Protein AF-0000000074697341 (afdb_homodimer)

Structure (mmCIF, N/CA/C/O backbone):
data_AF-0000000074697341-model_v1
#
loop_
_entity.id
_entity.type
_entity.pdbx_description
1 polymer 'Heat shock protein 75 kDa'
#
loop_
_atom_site.group_PDB
_atom_site.id
_atom_site.type_symbol
_atom_site.label_atom_id
_atom_site.label_alt_id
_atom_site.label_comp_id
_atom_site.label_asym_id
_atom_site.label_entity_id
_atom_site.label_seq_id
_atom_site.pdbx_PDB_ins_code
_atom_site.Cartn_x
_atom_site.Cartn_y
_atom_site.Cartn_z
_atom_site.occupancy
_atom_site.B_iso_or_equiv
_atom_site.auth_seq_id
_atom_site.auth_comp_id
_atom_site.auth_asym_id
_atom_site.auth_atom_id
_atom_site.pdbx_PDB_model_num
ATOM 1 N N . MET A 1 1 ? 2.789 -20.5 -47.094 1 27.67 1 MET A N 1
ATOM 2 C CA . MET A 1 1 ? 3.164 -19.172 -46.625 1 27.67 1 MET A CA 1
ATOM 3 C C . MET A 1 1 ? 2.793 -19 -45.156 1 27.67 1 MET A C 1
ATOM 5 O O . MET A 1 1 ? 1.892 -18.234 -44.844 1 27.67 1 MET A O 1
ATOM 9 N N . LEU A 1 2 ? 2.586 -20.094 -44.438 1 33.62 2 LEU A N 1
ATOM 10 C CA . LEU A 1 2 ? 2.16 -20.281 -43.062 1 33.62 2 LEU A CA 1
ATOM 11 C C . LEU A 1 2 ? 3.105 -19.578 -42.094 1 33.62 2 LEU A C 1
ATOM 13 O O . LEU A 1 2 ? 4.301 -19.875 -42.062 1 33.62 2 LEU A O 1
ATOM 17 N N . TYR A 1 3 ? 3.014 -18.188 -41.969 1 35.44 3 TYR A N 1
ATOM 18 C CA . TYR A 1 3 ? 3.803 -17.281 -41.125 1 35.44 3 TYR A CA 1
ATOM 19 C C . TYR A 1 3 ? 4.066 -17.891 -39.75 1 35.44 3 TYR A C 1
ATOM 21 O O . TYR A 1 3 ? 3.174 -18.484 -39.156 1 35.44 3 TYR A O 1
ATOM 29 N N . SER A 1 4 ? 5.312 -18.484 -39.469 1 37.09 4 SER A N 1
ATOM 30 C CA . SER A 1 4 ? 5.973 -18.953 -38.281 1 37.09 4 SER A CA 1
ATOM 31 C C . SER A 1 4 ? 5.648 -18.078 -37.062 1 37.09 4 SER A C 1
ATOM 33 O O . SER A 1 4 ? 6.293 -17.047 -36.844 1 37.09 4 SER A O 1
ATOM 35 N N . TYR A 1 5 ? 4.473 -17.625 -36.812 1 37.03 5 TYR A N 1
ATOM 36 C CA . TYR A 1 5 ? 3.922 -16.938 -35.656 1 37.03 5 TYR A CA 1
ATOM 37 C C . TYR A 1 5 ? 4.508 -17.516 -34.375 1 37.03 5 TYR A C 1
ATOM 39 O O . TYR A 1 5 ? 4.008 -17.234 -33.281 1 37.03 5 TYR A O 1
ATOM 47 N N . LYS A 1 6 ? 5.277 -18.578 -34.406 1 36.56 6 LYS A N 1
ATOM 48 C CA . LYS A 1 6 ? 5.914 -19.281 -33.281 1 36.56 6 LYS A CA 1
ATOM 49 C C . LYS A 1 6 ? 6.719 -18.312 -32.406 1 36.56 6 LYS A C 1
ATOM 51 O O . LYS A 1 6 ? 6.852 -18.516 -31.219 1 36.56 6 LYS A O 1
ATOM 56 N N . GLY A 1 7 ? 7.594 -17.5 -33.062 1 34.97 7 GLY A N 1
ATOM 57 C CA . GLY A 1 7 ? 8.625 -16.812 -32.312 1 34.97 7 GLY A CA 1
ATOM 58 C C . GLY A 1 7 ? 8.07 -15.781 -31.359 1 34.97 7 GLY A C 1
ATOM 59 O O . GLY A 1 7 ? 8.094 -14.586 -31.656 1 34.97 7 GLY A O 1
ATOM 60 N N . ILE A 1 8 ? 6.84 -15.734 -31.047 1 37.88 8 ILE A N 1
ATOM 61 C CA . ILE A 1 8 ? 6.41 -14.844 -29.969 1 37.88 8 ILE A CA 1
ATOM 62 C C . ILE A 1 8 ? 7.539 -14.672 -28.953 1 37.88 8 ILE A C 1
ATOM 64 O O . ILE A 1 8 ? 8.016 -15.656 -28.375 1 37.88 8 ILE A O 1
ATOM 68 N N . LEU A 1 9 ? 8.531 -13.836 -29.047 1 38.03 9 LEU A N 1
ATOM 69 C CA . LEU A 1 9 ? 9.742 -13.461 -28.312 1 38.03 9 LEU A CA 1
ATOM 70 C C . LEU A 1 9 ? 9.57 -13.703 -26.828 1 38.03 9 LEU A C 1
ATOM 72 O O . LEU A 1 9 ? 8.781 -13.023 -26.156 1 38.03 9 LEU A O 1
ATOM 76 N N . ILE A 1 10 ? 9.516 -14.906 -26.047 1 45.84 10 ILE A N 1
ATOM 77 C CA . ILE A 1 10 ? 10 -15.5 -24.812 1 45.84 10 ILE A CA 1
ATOM 78 C C . ILE A 1 10 ? 11.031 -14.578 -24.172 1 45.84 10 ILE A C 1
ATOM 80 O O . ILE A 1 10 ? 11.312 -14.695 -22.969 1 45.84 10 ILE A O 1
ATOM 84 N N . ALA A 1 11 ? 11.625 -13.68 -24.891 1 52.47 11 ALA A N 1
ATOM 85 C CA . ALA A 1 11 ? 12.781 -12.852 -24.547 1 52.47 11 ALA A CA 1
ATOM 86 C C . ALA A 1 11 ? 12.438 -11.891 -23.406 1 52.47 11 ALA A C 1
ATOM 88 O O . ALA A 1 11 ? 13.312 -11.523 -22.609 1 52.47 11 ALA A O 1
ATOM 89 N N . ASP A 1 12 ? 11.078 -11.617 -23.188 1 72.94 12 ASP A N 1
ATOM 90 C CA . ASP A 1 12 ? 10.797 -10.562 -22.219 1 72.94 12 ASP A CA 1
ATOM 91 C C . ASP A 1 12 ? 10.227 -11.141 -20.922 1 72.94 12 ASP A C 1
ATOM 93 O O . ASP A 1 12 ? 9.734 -10.398 -20.062 1 72.94 12 ASP A O 1
ATOM 97 N N . SER A 1 13 ? 10.273 -12.469 -20.859 1 85.19 13 SER A N 1
ATOM 98 C CA . SER A 1 13 ? 9.812 -13.164 -19.672 1 85.19 13 SER A CA 1
ATOM 99 C C . SER A 1 13 ? 10.977 -13.797 -18.922 1 85.19 13 SER A C 1
ATOM 101 O O . SER A 1 13 ? 12.016 -14.094 -19.5 1 85.19 13 SER A O 1
ATOM 103 N N . LEU A 1 14 ? 10.75 -14.016 -17.641 1 92.19 14 LEU A N 1
ATOM 104 C CA . LEU A 1 14 ? 11.688 -14.82 -16.859 1 92.19 14 LEU A CA 1
ATOM 105 C C . LEU A 1 14 ? 11.773 -16.234 -17.422 1 92.19 14 LEU A C 1
ATOM 107 O O . LEU A 1 14 ? 10.758 -16.812 -17.828 1 92.19 14 LEU A O 1
ATOM 111 N N . LYS A 1 15 ? 13.008 -16.75 -17.422 1 93.25 15 LYS A N 1
ATOM 112 C CA . LYS A 1 15 ? 13.164 -18.156 -17.781 1 93.25 15 LYS A CA 1
ATOM 113 C C . LYS A 1 15 ? 12.336 -19.062 -16.875 1 93.25 15 LYS A C 1
ATOM 115 O O . LYS A 1 15 ? 12.172 -18.766 -15.688 1 93.25 15 LYS A O 1
ATOM 120 N N . ASN A 1 16 ? 11.867 -20.094 -17.469 1 93.19 16 ASN A N 1
ATOM 121 C CA . ASN A 1 16 ? 10.961 -20.984 -16.75 1 93.19 16 ASN A CA 1
ATOM 122 C C . ASN A 1 16 ? 11.57 -21.453 -15.43 1 93.19 16 ASN A C 1
ATOM 124 O O . ASN A 1 16 ? 10.898 -21.453 -14.391 1 93.19 16 ASN A O 1
ATOM 128 N N . ASP A 1 17 ? 12.828 -21.875 -15.469 1 95.62 17 ASP A N 1
ATOM 129 C CA . ASP A 1 17 ? 13.477 -22.359 -14.258 1 95.62 17 ASP A CA 1
ATOM 130 C C . ASP A 1 17 ? 13.586 -21.266 -13.211 1 95.62 17 ASP A C 1
ATOM 132 O O . ASP A 1 17 ? 13.367 -21.5 -12.016 1 95.62 17 ASP A O 1
ATOM 136 N N . GLN A 1 18 ? 13.906 -20.047 -13.594 1 96.12 18 GLN A N 1
ATOM 137 C CA . GLN A 1 18 ? 13.992 -18.906 -12.688 1 96.12 18 GLN A CA 1
ATOM 138 C C . GLN A 1 18 ? 12.625 -18.578 -12.102 1 96.12 18 GLN A C 1
ATOM 140 O O . GLN A 1 18 ? 12.516 -18.281 -10.914 1 96.12 18 GLN A O 1
ATOM 145 N N . ALA A 1 19 ? 11.688 -18.609 -12.977 1 97.06 19 ALA A N 1
ATOM 146 C CA . ALA A 1 19 ? 10.328 -18.281 -12.539 1 97.06 19 ALA A CA 1
ATOM 147 C C . ALA A 1 19 ? 9.836 -19.312 -11.523 1 97.06 19 ALA A C 1
ATOM 149 O O . ALA A 1 19 ? 9.211 -18.953 -10.516 1 97.06 19 ALA A O 1
ATOM 150 N N . GLU A 1 20 ? 10.109 -20.547 -11.781 1 97.62 20 GLU A N 1
ATOM 151 C CA . GLU A 1 20 ? 9.703 -21.625 -10.875 1 97.62 20 GLU A CA 1
ATOM 152 C C . GLU A 1 20 ? 10.438 -21.516 -9.539 1 97.62 20 GLU A C 1
ATOM 154 O O . GLU A 1 20 ? 9.844 -21.719 -8.477 1 97.62 20 GLU A O 1
ATOM 159 N N . ASP A 1 21 ? 11.695 -21.25 -9.602 1 97.94 21 ASP A N 1
ATOM 160 C CA . ASP A 1 21 ? 12.477 -21.062 -8.383 1 97.94 21 ASP A CA 1
ATOM 161 C C . ASP A 1 21 ? 11.938 -19.906 -7.555 1 97.94 21 ASP A C 1
ATOM 163 O O . ASP A 1 21 ? 11.844 -20 -6.328 1 97.94 21 ASP A O 1
ATOM 167 N N . LEU A 1 22 ? 11.648 -18.812 -8.211 1 98.25 22 LEU A N 1
ATOM 168 C CA . LEU A 1 22 ? 11.078 -17.656 -7.523 1 98.25 22 LEU A CA 1
ATOM 169 C C . LEU A 1 22 ? 9.742 -18.016 -6.875 1 98.25 22 LEU A C 1
ATOM 171 O O . LEU A 1 22 ? 9.5 -17.672 -5.711 1 98.25 22 LEU A O 1
ATOM 175 N N . ALA A 1 23 ? 8.898 -18.672 -7.613 1 98.56 23 ALA A N 1
ATOM 176 C CA . ALA A 1 23 ? 7.598 -19.062 -7.082 1 98.56 23 ALA A CA 1
ATOM 177 C C . ALA A 1 23 ? 7.754 -19.922 -5.828 1 98.56 23 ALA A C 1
ATOM 179 O O . ALA A 1 23 ? 7.066 -19.688 -4.828 1 98.56 23 ALA A O 1
ATOM 180 N N . ASN A 1 24 ? 8.641 -20.875 -5.926 1 98.25 24 ASN A N 1
ATOM 181 C CA . ASN A 1 24 ? 8.914 -21.734 -4.773 1 98.25 24 ASN A CA 1
ATOM 182 C C . ASN A 1 24 ? 9.422 -20.922 -3.584 1 98.25 24 ASN A C 1
ATOM 184 O O . ASN A 1 24 ? 8.961 -21.109 -2.455 1 98.25 24 ASN A O 1
ATOM 188 N N . TRP A 1 25 ? 10.344 -20.062 -3.848 1 98.44 25 TRP A N 1
ATOM 189 C CA . TRP A 1 25 ? 10.891 -19.203 -2.807 1 98.44 25 TRP A CA 1
ATOM 190 C C . TRP A 1 25 ? 9.797 -18.359 -2.164 1 98.44 25 TRP A C 1
ATOM 192 O O . TRP A 1 25 ? 9.734 -18.25 -0.938 1 98.44 25 TRP A O 1
ATOM 202 N N . MET A 1 26 ? 8.922 -17.75 -2.939 1 98.56 26 MET A N 1
ATOM 203 C CA . MET A 1 26 ? 7.816 -16.938 -2.441 1 98.56 26 MET A CA 1
ATOM 204 C C . MET A 1 26 ? 6.887 -17.781 -1.56 1 98.56 26 MET A C 1
ATOM 206 O O . MET A 1 26 ? 6.371 -17.281 -0.557 1 98.56 26 MET A O 1
ATOM 210 N N . GLY A 1 27 ? 6.641 -19 -2.012 1 98.06 27 GLY A N 1
ATOM 211 C CA . GLY A 1 27 ? 5.84 -19.891 -1.188 1 98.06 27 GLY A CA 1
ATOM 212 C C . GLY A 1 27 ? 6.402 -20.078 0.208 1 98.06 27 GLY A C 1
ATOM 213 O O . GLY A 1 27 ? 5.652 -20.078 1.188 1 98.06 27 GLY A O 1
ATOM 214 N N . VAL A 1 28 ? 7.684 -20.266 0.282 1 98 28 VAL A N 1
ATOM 215 C CA . VAL A 1 28 ? 8.359 -20.438 1.564 1 98 28 VAL A CA 1
ATOM 216 C C . VAL A 1 28 ? 8.234 -19.156 2.389 1 98 28 VAL A C 1
ATOM 218 O O . VAL A 1 28 ? 7.957 -19.219 3.59 1 98 28 VAL A O 1
ATOM 221 N N . ILE A 1 29 ? 8.422 -18.016 1.771 1 98.06 29 ILE A N 1
ATOM 222 C CA . ILE A 1 29 ? 8.367 -16.719 2.436 1 98.06 29 ILE A CA 1
ATOM 223 C C . ILE A 1 29 ? 6.969 -16.5 3 1 98.06 29 ILE A C 1
ATOM 225 O O . ILE A 1 29 ? 6.816 -16.031 4.137 1 98.06 29 ILE A O 1
ATOM 229 N N . LEU A 1 30 ? 5.914 -16.781 2.283 1 97.06 30 LEU A N 1
ATOM 230 C CA . LEU A 1 30 ? 4.535 -16.516 2.68 1 97.06 30 LEU A CA 1
ATOM 231 C C . LEU A 1 30 ? 4.066 -17.531 3.715 1 97.06 30 LEU A C 1
ATOM 233 O O . LEU A 1 30 ? 3.342 -17.188 4.648 1 97.06 30 LEU A O 1
ATOM 237 N N . GLY A 1 31 ? 4.496 -18.797 3.494 1 95.25 31 GLY A N 1
ATOM 238 C CA . GLY A 1 31 ? 4.121 -19.859 4.418 1 95.25 31 GLY A CA 1
ATOM 239 C C . GLY A 1 31 ? 2.822 -20.547 4.043 1 95.25 31 GLY A C 1
ATOM 240 O O . GLY A 1 31 ? 1.919 -19.922 3.484 1 95.25 31 GLY A O 1
ATOM 241 N N . LYS A 1 32 ? 2.645 -21.766 4.516 1 90.06 32 LYS A N 1
ATOM 242 C CA . LYS A 1 32 ? 1.524 -22.625 4.156 1 90.06 32 LYS A CA 1
ATOM 243 C C . LYS A 1 32 ? 0.235 -22.156 4.824 1 90.06 32 LYS A C 1
ATOM 245 O O . LYS A 1 32 ? -0.861 -22.516 4.387 1 90.06 32 LYS A O 1
ATOM 250 N N . GLU A 1 33 ? 0.358 -21.438 5.816 1 89.12 33 GLU A N 1
ATOM 251 C CA . GLU A 1 33 ? -0.82 -20.938 6.516 1 89.12 33 GLU A CA 1
ATOM 252 C C . GLU A 1 33 ? -1.506 -19.828 5.715 1 89.12 33 GLU A C 1
ATOM 254 O O . GLU A 1 33 ? -2.703 -19.578 5.883 1 89.12 33 GLU A O 1
ATOM 259 N N . LYS A 1 34 ? -0.8 -19.172 4.844 1 90.06 34 LYS A N 1
ATOM 260 C CA . LYS A 1 34 ? -1.335 -18.031 4.109 1 90.06 34 LYS A CA 1
ATOM 261 C C . LYS A 1 34 ? -1.703 -18.422 2.68 1 90.06 34 LYS A C 1
ATOM 263 O O . LYS A 1 34 ? -2.676 -17.906 2.123 1 90.06 34 LYS A O 1
ATOM 268 N N . VAL A 1 35 ? -0.913 -19.219 2.145 1 94.31 35 VAL A N 1
ATOM 269 C CA . VAL A 1 35 ? -1.124 -19.562 0.744 1 94.31 35 VAL A CA 1
ATOM 270 C C . VAL A 1 35 ? -0.967 -21.078 0.557 1 94.31 35 VAL A C 1
ATOM 272 O O . VAL A 1 35 ? -0.084 -21.688 1.156 1 94.31 35 VAL A O 1
ATOM 275 N N . SER A 1 36 ? -1.803 -21.703 -0.3 1 93.88 36 SER A N 1
ATOM 276 C CA . SER A 1 36 ? -1.698 -23.125 -0.617 1 93.88 36 SER A CA 1
ATOM 277 C C . SER A 1 36 ? -0.486 -23.406 -1.498 1 93.88 36 SER A C 1
ATOM 279 O O . SER A 1 36 ? 0.223 -24.391 -1.29 1 93.88 36 SER A O 1
ATOM 281 N N . LYS A 1 37 ? -0.279 -22.562 -2.461 1 95.19 37 LYS A N 1
ATOM 282 C CA . LYS A 1 37 ? 0.86 -22.688 -3.367 1 95.19 37 LYS A CA 1
ATOM 283 C C . LYS A 1 37 ? 1.087 -21.391 -4.141 1 95.19 37 LYS A C 1
ATOM 285 O O . LYS A 1 37 ? 0.171 -20.578 -4.285 1 95.19 37 LYS A O 1
ATOM 290 N N . VAL A 1 38 ? 2.283 -21.188 -4.508 1 98.12 38 VAL A N 1
ATOM 291 C CA . VAL A 1 38 ? 2.652 -20.141 -5.457 1 98.12 38 VAL A CA 1
ATOM 292 C C . VAL A 1 38 ? 3.064 -20.766 -6.785 1 98.12 38 VAL A C 1
ATOM 294 O O . VAL A 1 38 ? 3.863 -21.703 -6.812 1 98.12 38 VAL A O 1
ATOM 297 N N . MET A 1 39 ? 2.49 -20.266 -7.906 1 96.69 39 MET A N 1
ATOM 298 C CA . MET A 1 39 ? 2.766 -20.891 -9.195 1 96.69 39 MET A CA 1
ATOM 299 C C . MET A 1 39 ? 3.021 -19.828 -10.266 1 96.69 39 MET A C 1
ATOM 301 O O . MET A 1 39 ? 2.689 -18.656 -10.07 1 96.69 39 MET A O 1
ATOM 305 N N . VAL A 1 40 ? 3.619 -20.25 -11.359 1 96.75 40 VAL A N 1
ATOM 306 C CA . VAL A 1 40 ? 3.887 -19.359 -12.484 1 96.75 40 VAL A CA 1
ATOM 307 C C . VAL A 1 40 ? 2.67 -19.312 -13.406 1 96.75 40 VAL A C 1
ATOM 309 O O . VAL A 1 40 ? 2.139 -20.359 -13.805 1 96.75 40 VAL A O 1
ATOM 312 N N . SER A 1 41 ? 2.244 -18.094 -13.648 1 92.62 41 SER A N 1
ATOM 313 C CA . SER A 1 41 ? 1.072 -17.938 -14.508 1 92.62 41 SER A CA 1
ATOM 314 C C . SER A 1 41 ? 1.396 -18.297 -15.953 1 92.62 41 SER A C 1
ATOM 316 O O . SER A 1 41 ? 2.467 -17.953 -16.453 1 92.62 41 SER A O 1
ATOM 318 N N . ARG A 1 42 ? 0.51 -18.906 -16.625 1 84.69 42 ARG A N 1
ATOM 319 C CA . ARG A 1 42 ? 0.636 -19.234 -18.031 1 84.69 42 ARG A CA 1
ATOM 320 C C . ARG A 1 42 ? -0.317 -18.406 -18.875 1 84.69 42 ARG A C 1
ATOM 322 O O . ARG A 1 42 ? -0.297 -18.484 -20.109 1 84.69 42 ARG A O 1
ATOM 329 N N . HIS A 1 43 ? -1.188 -17.578 -18.281 1 79.19 43 HIS A N 1
ATOM 330 C CA . HIS A 1 43 ? -2.271 -16.953 -19.031 1 79.19 43 HIS A CA 1
ATOM 331 C C . HIS A 1 43 ? -2.27 -15.438 -18.844 1 79.19 43 HIS A C 1
ATOM 333 O O . HIS A 1 43 ? -2.973 -14.711 -19.547 1 79.19 43 HIS A O 1
ATOM 339 N N . LEU A 1 44 ? -1.485 -14.914 -17.922 1 75.5 44 LEU A N 1
ATOM 340 C CA . LEU A 1 44 ? -1.561 -13.484 -17.656 1 75.5 44 LEU A CA 1
ATOM 341 C C . LEU A 1 44 ? -0.841 -12.688 -18.734 1 75.5 44 LEU A C 1
ATOM 343 O O . LEU A 1 44 ? 0.255 -13.055 -19.156 1 75.5 44 LEU A O 1
ATOM 347 N N . PRO A 1 45 ? -1.672 -11.672 -19.203 1 71.56 45 PRO A N 1
ATOM 348 C CA . PRO A 1 45 ? -0.985 -10.812 -20.156 1 71.56 45 PRO A CA 1
ATOM 349 C C . PRO A 1 45 ? 0.223 -10.094 -19.562 1 71.56 45 PRO A C 1
ATOM 351 O O . PRO A 1 45 ? 0.311 -9.953 -18.328 1 71.56 45 PRO A O 1
ATOM 354 N N . GLN A 1 46 ? 1.199 -9.758 -20.422 1 58.41 46 GLN A N 1
ATOM 355 C CA . GLN A 1 46 ? 2.488 -9.203 -20.016 1 58.41 46 GLN A CA 1
ATOM 356 C C . GLN A 1 46 ? 2.307 -7.992 -19.109 1 58.41 46 GLN A C 1
ATOM 358 O O . GLN A 1 46 ? 3.018 -7.848 -18.109 1 58.41 46 GLN A O 1
ATOM 363 N N . THR A 1 47 ? 1.475 -7.094 -19.484 1 61.28 47 THR A N 1
ATOM 364 C CA . THR A 1 47 ? 1.452 -5.781 -18.844 1 61.28 47 THR A CA 1
ATOM 365 C C . THR A 1 47 ? 0.401 -5.734 -17.75 1 61.28 47 THR A C 1
ATOM 367 O O . THR A 1 47 ? 0.242 -4.711 -17.078 1 61.28 47 THR A O 1
ATOM 370 N N . SER A 1 48 ? -0.153 -7.051 -17.594 1 75.06 48 SER A N 1
ATOM 371 C CA . SER A 1 48 ? -1.215 -6.891 -16.594 1 75.06 48 SER A CA 1
ATOM 372 C C . SER A 1 48 ? -0.903 -7.66 -15.32 1 75.06 48 SER A C 1
ATOM 374 O O . SER A 1 48 ? -0.274 -8.719 -15.367 1 75.06 48 SER A O 1
ATOM 376 N N . HIS A 1 49 ? -0.96 -7.121 -14.188 1 85.94 49 HIS A N 1
ATOM 377 C CA . HIS A 1 49 ? -0.938 -7.625 -12.82 1 85.94 49 HIS A CA 1
ATOM 378 C C . HIS A 1 49 ? 0.318 -8.453 -12.555 1 85.94 49 HIS A C 1
ATOM 380 O O . HIS A 1 49 ? 0.46 -9.555 -13.078 1 85.94 49 HIS A O 1
ATOM 386 N N . PRO A 1 50 ? 1.184 -8.047 -11.805 1 95.62 50 PRO A N 1
ATOM 387 C CA . PRO A 1 50 ? 2.354 -8.852 -11.445 1 95.62 50 PRO A CA 1
ATOM 388 C C . PRO A 1 50 ? 1.977 -10.188 -10.812 1 95.62 50 PRO A C 1
ATOM 390 O O . PRO A 1 50 ? 2.703 -11.172 -10.961 1 95.62 50 PRO A O 1
ATOM 393 N N . ALA A 1 51 ? 0.813 -10.242 -10.188 1 96.44 51 ALA A N 1
ATOM 394 C CA . ALA A 1 51 ? 0.369 -11.453 -9.508 1 96.44 51 ALA A CA 1
ATOM 395 C C . ALA A 1 51 ? -1.146 -11.469 -9.336 1 96.44 51 ALA A C 1
ATOM 397 O O . ALA A 1 51 ? -1.777 -10.406 -9.273 1 96.44 51 ALA A O 1
ATOM 398 N N . MET A 1 52 ? -1.702 -12.672 -9.188 1 95.25 52 MET A N 1
ATOM 399 C CA . MET A 1 52 ? -3.139 -12.859 -9.016 1 95.25 52 MET A CA 1
ATOM 400 C C . MET A 1 52 ? -3.426 -14.008 -8.055 1 95.25 52 MET A C 1
ATOM 402 O O . MET A 1 52 ? -2.746 -15.039 -8.094 1 95.25 52 MET A O 1
ATOM 406 N N . VAL A 1 53 ? -4.43 -13.82 -7.246 1 94.94 53 VAL A N 1
ATOM 407 C CA . VAL A 1 53 ? -4.852 -14.867 -6.332 1 94.94 53 VAL A CA 1
ATOM 408 C C . VAL A 1 53 ? -6.027 -15.641 -6.934 1 94.94 53 VAL A C 1
ATOM 410 O O . VAL A 1 53 ? -6.934 -15.039 -7.52 1 94.94 53 VAL A O 1
ATOM 413 N N . THR A 1 54 ? -5.953 -16.922 -6.766 1 91.81 54 THR A N 1
ATOM 414 C CA . THR A 1 54 ? -7.047 -17.766 -7.223 1 91.81 54 THR A CA 1
ATOM 415 C C . THR A 1 54 ? -7.473 -18.734 -6.125 1 91.81 54 THR A C 1
ATOM 417 O O . THR A 1 54 ? -6.664 -19.125 -5.285 1 91.81 54 THR A O 1
ATOM 420 N N . LEU A 1 55 ? -8.734 -18.984 -6.074 1 91.75 55 LEU A N 1
ATOM 421 C CA . LEU A 1 55 ? -9.328 -19.969 -5.176 1 91.75 55 LEU A CA 1
ATOM 422 C C . LEU A 1 55 ? -10.227 -20.938 -5.938 1 91.75 55 LEU A C 1
ATOM 424 O O . LEU A 1 55 ? -10.812 -20.562 -6.957 1 91.75 55 LEU A O 1
ATOM 428 N N . PRO A 1 56 ? -10.273 -22.203 -5.383 1 88.31 56 PRO A N 1
ATOM 429 C CA . PRO A 1 56 ? -11.195 -23.141 -6.02 1 88.31 56 PRO A CA 1
ATOM 430 C C . PRO A 1 56 ? -12.625 -22.625 -6.07 1 88.31 56 PRO A C 1
ATOM 432 O O . PRO A 1 56 ? -13.336 -22.844 -7.055 1 88.31 56 PRO A O 1
ATOM 435 N N . ASP A 1 57 ? -13.078 -21.938 -5.082 1 90.25 57 ASP A N 1
ATOM 436 C CA . ASP A 1 57 ? -14.422 -21.359 -5.008 1 90.25 57 ASP A CA 1
ATOM 437 C C . ASP A 1 57 ? -14.367 -19.906 -4.543 1 90.25 57 ASP A C 1
ATOM 439 O O . ASP A 1 57 ? -14.555 -19.625 -3.357 1 90.25 57 ASP A O 1
ATOM 443 N N . MET A 1 58 ? -14.133 -19.094 -5.539 1 91.06 58 MET A N 1
ATOM 444 C CA . MET A 1 58 ? -14 -17.656 -5.277 1 91.06 58 MET A CA 1
ATOM 445 C C . MET A 1 58 ? -15.305 -17.078 -4.727 1 91.06 58 MET A C 1
ATOM 447 O O . MET A 1 58 ? -15.281 -16.266 -3.809 1 91.06 58 MET A O 1
ATOM 451 N N . ALA A 1 59 ? -16.375 -17.531 -5.258 1 90.06 59 ALA A N 1
ATOM 452 C CA . ALA A 1 59 ? -17.672 -17.031 -4.836 1 90.06 59 ALA A CA 1
ATOM 453 C C . ALA A 1 59 ? -17.938 -17.359 -3.367 1 90.06 59 ALA A C 1
ATOM 455 O O . ALA A 1 59 ? -18.391 -16.5 -2.605 1 90.06 59 ALA A O 1
ATOM 456 N N . ALA A 1 60 ? -17.719 -18.562 -3.021 1 89.25 60 ALA A N 1
ATOM 457 C CA . ALA A 1 60 ? -17.891 -18.984 -1.633 1 89.25 60 ALA A CA 1
ATOM 458 C C . ALA A 1 60 ? -16.984 -18.188 -0.698 1 89.25 60 ALA A C 1
ATOM 460 O O . ALA A 1 60 ? -17.406 -17.781 0.386 1 89.25 60 ALA A O 1
ATOM 461 N N . ALA A 1 61 ? -15.734 -18.016 -1.146 1 88.56 61 ALA A N 1
ATOM 462 C CA . ALA A 1 61 ? -14.781 -17.25 -0.338 1 88.56 61 ALA A CA 1
ATOM 463 C C . ALA A 1 61 ? -15.266 -15.828 -0.095 1 88.56 61 ALA A C 1
ATOM 465 O O . ALA A 1 61 ? -15.227 -15.344 1.035 1 88.56 61 ALA A O 1
ATOM 466 N N . LYS A 1 62 ? -15.688 -15.18 -1.108 1 88.19 62 LYS A N 1
ATOM 467 C CA . LYS A 1 62 ? -16.156 -13.805 -1.007 1 88.19 62 LYS A CA 1
ATOM 468 C C . LYS A 1 62 ? -17.406 -13.719 -0.122 1 88.19 62 LYS A C 1
ATOM 470 O O . LYS A 1 62 ? -17.547 -12.773 0.651 1 88.19 62 LYS A O 1
ATOM 475 N N . GLN A 1 63 ? -18.328 -14.648 -0.299 1 85.75 63 GLN A N 1
ATOM 476 C CA . GLN A 1 63 ? -19.516 -14.688 0.532 1 85.75 63 GLN A CA 1
ATOM 477 C C . GLN A 1 63 ? -19.172 -14.859 2.006 1 85.75 63 GLN A C 1
ATOM 479 O O . GLN A 1 63 ? -19.75 -14.203 2.871 1 85.75 63 GLN A O 1
ATOM 484 N N . TRP A 1 64 ? -18.266 -15.734 2.223 1 84 64 TRP A N 1
ATOM 485 C CA . TRP A 1 64 ? -17.797 -15.969 3.588 1 84 64 TRP A CA 1
ATOM 486 C C . TRP A 1 64 ? -17.219 -14.695 4.188 1 84 64 TRP A C 1
ATOM 488 O O . TRP A 1 64 ? -17.531 -14.336 5.324 1 84 64 TRP A O 1
ATOM 498 N N . LEU A 1 65 ? -16.438 -14.078 3.447 1 83.44 65 LEU A N 1
ATOM 499 C CA . LEU A 1 65 ? -15.82 -12.836 3.906 1 83.44 65 LEU A CA 1
ATOM 500 C C . LEU A 1 65 ? -16.891 -11.797 4.246 1 83.44 65 LEU A C 1
ATOM 502 O O . LEU A 1 65 ? -16.75 -11.062 5.223 1 83.44 65 LEU A O 1
ATOM 506 N N . LYS A 1 66 ? -17.875 -11.688 3.461 1 82.25 66 LYS A N 1
ATOM 507 C CA . LYS A 1 66 ? -18.969 -10.758 3.707 1 82.25 66 LYS A CA 1
ATOM 508 C C . LYS A 1 66 ? -19.656 -11.055 5.035 1 82.25 66 LYS A C 1
ATOM 510 O O . LYS A 1 66 ? -19.953 -10.133 5.805 1 82.25 66 LYS A O 1
ATOM 515 N N . VAL A 1 67 ? -19.844 -12.219 5.312 1 80.06 67 VAL A N 1
ATOM 516 C CA . VAL A 1 67 ? -20.531 -12.656 6.523 1 80.06 67 VAL A CA 1
ATOM 517 C C . VAL A 1 67 ? -19.656 -12.375 7.746 1 80.06 67 VAL A C 1
ATOM 519 O O . VAL A 1 67 ? -20.156 -11.93 8.781 1 80.06 67 VAL A O 1
ATOM 522 N N . THR A 1 68 ? -18.453 -12.695 7.664 1 78.44 68 THR A N 1
ATOM 523 C CA . THR A 1 68 ? -17.547 -12.555 8.797 1 78.44 68 THR A CA 1
ATOM 524 C C . THR A 1 68 ? -17.281 -11.086 9.102 1 78.44 68 THR A C 1
ATOM 526 O O . THR A 1 68 ? -16.984 -10.727 10.242 1 78.44 68 THR A O 1
ATOM 529 N N . ARG A 1 69 ? -17.266 -10.234 8.086 1 74.38 69 ARG A N 1
ATOM 530 C CA . ARG A 1 69 ? -17.078 -8.797 8.281 1 74.38 69 ARG A CA 1
ATOM 531 C C . ARG A 1 69 ? -18.281 -8.188 9.008 1 74.38 69 ARG A C 1
ATOM 533 O O . ARG A 1 69 ? -18.125 -7.238 9.773 1 74.38 69 ARG A O 1
ATOM 540 N N . THR A 1 70 ? -19.422 -8.586 8.625 1 69.88 70 THR A N 1
ATOM 541 C CA . THR A 1 70 ? -20.656 -8.023 9.172 1 69.88 70 THR A CA 1
ATOM 542 C C . THR A 1 70 ? -20.969 -8.648 10.531 1 69.88 70 THR A C 1
ATOM 544 O O . THR A 1 70 ? -21.734 -8.086 11.32 1 69.88 70 THR A O 1
ATOM 547 N N . GLY A 1 71 ? -20.5 -9.875 10.664 1 61.81 71 GLY A N 1
ATOM 548 C CA . GLY A 1 71 ? -20.891 -10.586 11.875 1 61.81 71 GLY A CA 1
ATOM 549 C C . GLY A 1 71 ? -19.953 -10.328 13.039 1 61.81 71 GLY A C 1
ATOM 550 O O . GLY A 1 71 ? -18.844 -9.812 12.852 1 61.81 71 GLY A O 1
ATOM 551 N N . GLN A 1 72 ? -20.438 -10.305 14.281 1 53.81 72 GLN A N 1
ATOM 552 C CA . GLN A 1 72 ? -19.812 -10.242 15.594 1 53.81 72 GLN A CA 1
ATOM 553 C C . GLN A 1 72 ? -18.688 -11.266 15.703 1 53.81 72 GLN A C 1
ATOM 555 O O . GLN A 1 72 ? -17.969 -11.312 16.703 1 53.81 72 GLN A O 1
ATOM 560 N N . PHE A 1 73 ? -18.469 -12.047 14.742 1 52.5 73 PHE A N 1
ATOM 561 C CA . PHE A 1 73 ? -17.547 -13.156 14.961 1 52.5 73 PHE A CA 1
ATOM 562 C C . PHE A 1 73 ? -16.156 -12.828 14.453 1 52.5 73 PHE A C 1
ATOM 564 O O . PHE A 1 73 ? -15.75 -13.305 13.391 1 52.5 73 PHE A O 1
ATOM 571 N N . GLN A 1 74 ? -15.609 -11.867 14.859 1 52.91 74 GLN A N 1
ATOM 572 C CA . GLN A 1 74 ? -14.281 -11.359 14.523 1 52.91 74 GLN A CA 1
ATOM 573 C C . GLN A 1 74 ? -13.227 -12.453 14.625 1 52.91 74 GLN A C 1
ATOM 575 O O . GLN A 1 74 ? -12.266 -12.469 13.852 1 52.91 74 GLN A O 1
ATOM 580 N N . ASP A 1 75 ? -13.383 -13.32 15.594 1 51.84 75 ASP A N 1
ATOM 581 C CA . ASP A 1 75 ? -12.344 -14.266 16 1 51.84 75 ASP A CA 1
ATOM 582 C C . ASP A 1 75 ? -12.078 -15.297 14.898 1 51.84 75 ASP A C 1
ATOM 584 O O . ASP A 1 75 ? -11.07 -16 14.938 1 51.84 75 ASP A O 1
ATOM 588 N N . ILE A 1 76 ? -12.875 -15.414 13.945 1 51.62 76 ILE A N 1
ATOM 589 C CA . ILE A 1 76 ? -12.75 -16.516 13 1 51.62 76 ILE A CA 1
ATOM 590 C C . ILE A 1 76 ? -11.875 -16.094 11.82 1 51.62 76 ILE A C 1
ATOM 592 O O . ILE A 1 76 ? -11.57 -16.906 10.945 1 51.62 76 ILE A O 1
ATOM 596 N N . ALA A 1 77 ? -11.469 -14.977 11.734 1 51.06 77 ALA A N 1
ATOM 597 C CA . ALA A 1 77 ? -10.82 -14.453 10.539 1 51.06 77 ALA A CA 1
ATOM 598 C C . ALA A 1 77 ? -9.453 -15.102 10.32 1 51.06 77 ALA A C 1
ATOM 600 O O . ALA A 1 77 ? -9.07 -15.391 9.18 1 51.06 77 ALA A O 1
ATOM 601 N N . SER A 1 78 ? -8.562 -15.18 11.32 1 52.53 78 SER A N 1
ATOM 602 C CA . SER A 1 78 ? -7.234 -15.758 11.172 1 52.53 78 SER A CA 1
ATOM 603 C C . SER A 1 78 ? -7.309 -17.156 10.586 1 52.53 78 SER A C 1
ATOM 605 O O . SER A 1 78 ? -6.395 -17.594 9.891 1 52.53 78 SER A O 1
ATOM 607 N N . SER A 1 79 ? -8.344 -17.891 10.938 1 53.28 79 SER A N 1
ATOM 608 C CA . SER A 1 79 ? -8.5 -19.266 10.5 1 53.28 79 SER A CA 1
ATOM 609 C C . SER A 1 79 ? -8.891 -19.344 9.031 1 53.28 79 SER A C 1
ATOM 611 O O . SER A 1 79 ? -8.891 -20.422 8.438 1 53.28 79 SER A O 1
ATOM 613 N N . LYS A 1 80 ? -9.086 -18.203 8.484 1 53.94 80 LYS A N 1
ATOM 614 C CA . LYS A 1 80 ? -9.781 -18.109 7.195 1 53.94 80 LYS A CA 1
ATOM 615 C C . LYS A 1 80 ? -8.859 -18.516 6.047 1 53.94 80 LYS A C 1
ATOM 617 O O . LYS A 1 80 ? -9.297 -19.172 5.102 1 53.94 80 LYS A O 1
ATOM 622 N N . TYR A 1 81 ? -7.613 -17.953 6.082 1 54.22 81 TYR A N 1
ATOM 623 C CA . TYR A 1 81 ? -6.746 -18.359 4.988 1 54.22 81 TYR A CA 1
ATOM 624 C C . TYR A 1 81 ? -6.609 -19.891 4.953 1 54.22 81 TYR A C 1
ATOM 626 O O . TYR A 1 81 ? -6.461 -20.469 3.881 1 54.22 81 TYR A O 1
ATOM 634 N N . GLN A 1 82 ? -6.828 -20.312 6.125 1 57.59 82 GLN A N 1
ATOM 635 C CA . GLN A 1 82 ? -6.73 -21.766 6.195 1 57.59 82 GLN A CA 1
ATOM 636 C C . GLN A 1 82 ? -7.934 -22.438 5.535 1 57.59 82 GLN A C 1
ATOM 638 O O . GLN A 1 82 ? -7.809 -23.516 4.941 1 57.59 82 GLN A O 1
ATOM 643 N N . ILE A 1 83 ? -8.984 -21.688 5.547 1 63.31 83 ILE A N 1
ATOM 644 C CA . ILE A 1 83 ? -10.18 -22.344 5.031 1 63.31 83 ILE A CA 1
ATOM 645 C C . ILE A 1 83 ? -10.211 -22.219 3.508 1 63.31 83 ILE A C 1
ATOM 647 O O . ILE A 1 83 ? -10.531 -23.188 2.812 1 63.31 83 ILE A O 1
ATOM 651 N N . PHE A 1 84 ? -9.703 -21.109 3.008 1 76.38 84 PHE A N 1
ATOM 652 C CA . PHE A 1 84 ? -9.852 -20.969 1.564 1 76.38 84 PHE A CA 1
ATOM 653 C C . PHE A 1 84 ? -8.531 -21.219 0.854 1 76.38 84 PHE A C 1
ATOM 655 O O . PHE A 1 84 ? -8.508 -21.562 -0.33 1 76.38 84 PHE A O 1
ATOM 662 N N . GLN A 1 85 ? -7.461 -21.297 1.637 1 79 85 GLN A N 1
ATOM 663 C CA . GLN A 1 85 ? -6.133 -21.625 1.135 1 79 85 GLN A CA 1
ATOM 664 C C . GLN A 1 85 ? -5.922 -21.078 -0.274 1 79 85 GLN A C 1
ATOM 666 O O . GLN A 1 85 ? -5.879 -21.844 -1.241 1 79 85 GLN A O 1
ATOM 671 N N . PRO A 1 86 ? -5.719 -19.812 -0.512 1 93.12 86 PRO A N 1
ATOM 672 C CA . PRO A 1 86 ? -5.566 -19.281 -1.867 1 93.12 86 PRO A CA 1
ATOM 673 C C . PRO A 1 86 ? -4.242 -19.672 -2.514 1 93.12 86 PRO A C 1
ATOM 675 O O . PRO A 1 86 ? -3.275 -19.984 -1.812 1 93.12 86 PRO A O 1
ATOM 678 N N . SER A 1 87 ? -4.297 -19.812 -3.857 1 95.25 87 SER A N 1
ATOM 679 C CA . SER A 1 87 ? -3.074 -19.922 -4.648 1 95.25 87 SER A CA 1
ATOM 680 C C . SER A 1 87 ? -2.676 -18.562 -5.223 1 95.25 87 SER A C 1
ATOM 682 O O . SER A 1 87 ? -3.537 -17.766 -5.613 1 95.25 87 SER A O 1
ATOM 684 N N . LEU A 1 88 ? -1.364 -18.312 -5.223 1 96.88 88 LEU A N 1
ATOM 685 C CA . LEU A 1 88 ? -0.833 -17.109 -5.84 1 96.88 88 LEU A CA 1
ATOM 686 C C . LEU A 1 88 ? -0.164 -17.422 -7.172 1 96.88 88 LEU A C 1
ATOM 688 O O . LEU A 1 88 ? 0.744 -18.25 -7.23 1 96.88 88 LEU A O 1
ATOM 692 N N . GLU A 1 89 ? -0.6 -16.766 -8.203 1 96.38 89 GLU A N 1
ATOM 693 C CA . GLU A 1 89 ? -0.021 -16.906 -9.531 1 96.38 89 GLU A CA 1
ATOM 694 C C . GLU A 1 89 ? 0.808 -15.688 -9.914 1 96.38 89 GLU A C 1
ATOM 696 O O . GLU A 1 89 ? 0.302 -14.562 -9.906 1 96.38 89 GLU A O 1
ATOM 701 N N . ILE A 1 90 ? 2.088 -15.953 -10.25 1 97.44 90 ILE A N 1
ATOM 702 C CA . ILE A 1 90 ? 2.939 -14.812 -10.578 1 97.44 90 ILE A CA 1
ATOM 703 C C . ILE A 1 90 ? 3.139 -14.734 -12.094 1 97.44 90 ILE A C 1
ATOM 705 O O . ILE A 1 90 ? 3.209 -15.766 -12.766 1 97.44 90 ILE A O 1
ATOM 709 N N . ASN A 1 91 ? 3.225 -13.484 -12.633 1 95.38 91 ASN A N 1
ATOM 710 C CA . ASN A 1 91 ? 3.41 -13.203 -14.055 1 95.38 91 ASN A CA 1
ATOM 711 C C . ASN A 1 91 ? 4.887 -13.07 -14.414 1 95.38 91 ASN A C 1
ATOM 713 O O . ASN A 1 91 ? 5.5 -12.031 -14.156 1 95.38 91 ASN A O 1
ATOM 717 N N . PRO A 1 92 ? 5.473 -14.07 -15.023 1 95 92 PRO A N 1
ATOM 718 C CA . PRO A 1 92 ? 6.91 -14.047 -15.297 1 95 92 PRO A CA 1
ATOM 719 C C . PRO A 1 92 ? 7.297 -13 -16.344 1 95 92 PRO A C 1
ATOM 721 O O . PRO A 1 92 ? 8.484 -12.734 -16.547 1 95 92 PRO A O 1
ATOM 724 N N . ARG A 1 93 ? 6.328 -12.375 -16.953 1 92.44 93 ARG A N 1
ATOM 725 C CA . ARG A 1 93 ? 6.594 -11.375 -17.969 1 92.44 93 ARG A CA 1
ATOM 726 C C . ARG A 1 93 ? 6.598 -9.969 -17.375 1 92.44 93 ARG A C 1
ATOM 728 O O . ARG A 1 93 ? 7.047 -9.016 -18.016 1 92.44 93 ARG A O 1
ATOM 735 N N . HIS A 1 94 ? 5.988 -9.852 -16.203 1 93.69 94 HIS A N 1
ATOM 736 C CA . HIS A 1 94 ? 5.875 -8.531 -15.578 1 93.69 94 HIS A CA 1
ATOM 737 C C . HIS A 1 94 ? 7.223 -8.07 -15.031 1 93.69 94 HIS A C 1
ATOM 739 O O . HIS A 1 94 ? 7.934 -8.836 -14.383 1 93.69 94 HIS A O 1
ATOM 745 N N . GLU A 1 95 ? 7.523 -6.828 -15.242 1 92.19 95 GLU A N 1
ATOM 746 C CA . GLU A 1 95 ? 8.812 -6.266 -14.844 1 92.19 95 GLU A CA 1
ATOM 747 C C . GLU A 1 95 ? 9.016 -6.371 -13.328 1 92.19 95 GLU A C 1
ATOM 749 O O . GLU A 1 95 ? 10.117 -6.648 -12.867 1 92.19 95 GLU A O 1
ATOM 754 N N . LEU A 1 96 ? 7.996 -6.109 -12.578 1 94.69 96 LEU A N 1
ATOM 755 C CA . LEU A 1 96 ? 8.078 -6.188 -11.125 1 94.69 96 LEU A CA 1
ATOM 756 C C . LEU A 1 96 ? 8.539 -7.574 -10.68 1 94.69 96 LEU A C 1
ATOM 758 O O . LEU A 1 96 ? 9.359 -7.699 -9.766 1 94.69 96 LEU A O 1
ATOM 762 N N . ILE A 1 97 ? 8.055 -8.609 -11.344 1 96.38 97 ILE A N 1
ATOM 763 C CA . ILE A 1 97 ? 8.375 -9.984 -10.992 1 96.38 97 ILE A CA 1
ATOM 764 C C . ILE A 1 97 ? 9.812 -10.297 -11.406 1 96.38 97 ILE A C 1
ATOM 766 O O . ILE A 1 97 ? 10.562 -10.93 -10.656 1 96.38 97 ILE A O 1
ATOM 770 N N . LYS A 1 98 ? 10.172 -9.852 -12.562 1 93.94 98 LYS A N 1
ATOM 771 C CA . LYS A 1 98 ? 11.547 -10.039 -13.023 1 93.94 98 LYS A CA 1
ATOM 772 C C . LYS A 1 98 ? 12.539 -9.375 -12.062 1 93.94 98 LYS A C 1
ATOM 774 O O . L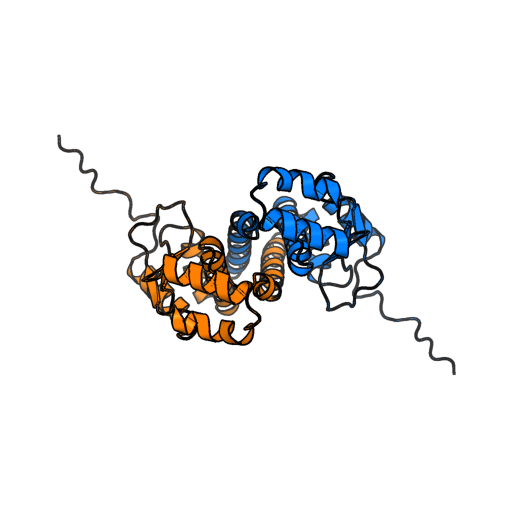YS A 1 98 ? 13.555 -9.977 -11.703 1 93.94 98 LYS A O 1
ATOM 779 N N . HIS A 1 99 ? 12.211 -8.195 -11.656 1 94.5 99 HIS A N 1
ATOM 780 C CA . HIS A 1 99 ? 13.078 -7.465 -10.742 1 94.5 99 HIS A CA 1
ATOM 781 C C . HIS A 1 99 ? 13.148 -8.148 -9.383 1 94.5 99 HIS A C 1
ATOM 783 O O . HIS A 1 99 ? 14.211 -8.211 -8.766 1 94.5 99 HIS A O 1
ATOM 789 N N . LEU A 1 100 ? 12.062 -8.633 -8.93 1 96.94 100 LEU A N 1
ATOM 790 C CA . LEU A 1 100 ? 12.023 -9.336 -7.656 1 96.94 100 LEU A CA 1
ATOM 791 C C . LEU A 1 100 ? 12.945 -10.547 -7.672 1 96.94 100 LEU A C 1
ATOM 793 O O . LEU A 1 100 ? 13.656 -10.805 -6.699 1 96.94 100 LEU A O 1
ATOM 797 N N . GLU A 1 101 ? 12.922 -11.242 -8.797 1 96.56 101 GLU A N 1
ATOM 798 C CA . GLU A 1 101 ? 13.797 -12.406 -8.953 1 96.56 101 GLU A CA 1
ATOM 799 C C . GLU A 1 101 ? 15.258 -12.023 -8.781 1 96.56 101 GLU A C 1
ATOM 801 O O . GLU A 1 101 ? 16.016 -12.742 -8.133 1 96.56 101 GLU A O 1
ATOM 806 N N . GLY A 1 102 ? 15.672 -10.906 -9.305 1 94.06 102 GLY A N 1
ATOM 807 C CA . GLY A 1 102 ? 17.031 -10.422 -9.148 1 94.06 102 GLY A CA 1
ATOM 808 C C . GLY A 1 102 ? 17.344 -9.984 -7.734 1 94.06 102 GLY A C 1
ATOM 809 O O . GLY A 1 102 ? 18.422 -10.289 -7.211 1 94.06 102 GLY A O 1
ATOM 810 N N . VAL A 1 103 ? 16.469 -9.375 -7.066 1 94.88 103 VAL A N 1
ATOM 811 C CA . VAL A 1 103 ? 16.703 -8.742 -5.773 1 94.88 103 VAL A CA 1
ATOM 812 C C . VAL A 1 103 ? 16.734 -9.797 -4.672 1 94.88 103 VAL A C 1
ATOM 814 O O . VAL A 1 103 ? 17.469 -9.672 -3.697 1 94.88 103 VAL A O 1
ATOM 817 N N . ARG A 1 104 ? 15.906 -10.844 -4.875 1 95.31 104 ARG A N 1
ATOM 818 C CA . ARG A 1 104 ? 15.859 -11.836 -3.807 1 95.31 104 ARG A CA 1
ATOM 819 C C . ARG A 1 104 ? 17.234 -12.43 -3.547 1 95.31 104 ARG A C 1
ATOM 821 O O . ARG A 1 104 ? 17.516 -12.898 -2.439 1 95.31 104 ARG A O 1
ATOM 828 N N . LEU A 1 105 ? 18.156 -12.336 -4.527 1 92.06 105 LEU A N 1
ATOM 829 C CA . LEU A 1 105 ? 19.484 -12.906 -4.426 1 92.06 105 LEU A CA 1
ATOM 830 C C . LEU A 1 105 ? 20.453 -11.938 -3.748 1 92.06 105 LEU A C 1
ATOM 832 O O . LEU A 1 105 ? 21.484 -12.344 -3.217 1 92.06 105 LEU A O 1
ATOM 836 N N . VAL A 1 106 ? 20.156 -10.633 -3.695 1 91.56 106 VAL A N 1
ATOM 837 C CA . VAL A 1 106 ? 21.094 -9.633 -3.201 1 91.56 106 VAL A CA 1
ATOM 838 C C . VAL A 1 106 ? 20.531 -8.945 -1.963 1 91.56 106 VAL A C 1
ATOM 840 O O . VAL A 1 106 ? 21.281 -8.383 -1.162 1 91.56 106 VAL A O 1
ATOM 843 N N . ASN A 1 107 ? 19.25 -8.945 -1.749 1 94.38 107 ASN A N 1
ATOM 844 C CA . ASN A 1 107 ? 18.547 -8.359 -0.609 1 94.38 107 ASN A CA 1
ATOM 845 C C . ASN A 1 107 ? 17.281 -9.141 -0.264 1 94.38 107 ASN A C 1
ATOM 847 O O . ASN A 1 107 ? 16.172 -8.711 -0.586 1 94.38 107 ASN A O 1
ATOM 851 N N . ALA A 1 108 ? 17.484 -10.242 0.389 1 95.56 108 ALA A N 1
ATOM 852 C CA . ALA A 1 108 ? 16.406 -11.18 0.685 1 95.56 108 ALA A CA 1
ATOM 853 C C . ALA A 1 108 ? 15.344 -10.539 1.581 1 95.56 108 ALA A C 1
ATOM 855 O O . ALA A 1 108 ? 14.156 -10.852 1.469 1 95.56 108 ALA A O 1
ATOM 856 N N . GLU A 1 109 ? 15.773 -9.664 2.449 1 95.5 109 GLU A N 1
ATOM 857 C CA . GLU A 1 109 ? 14.844 -9.016 3.365 1 95.5 109 GLU A CA 1
ATOM 858 C C . GLU A 1 109 ? 13.859 -8.125 2.611 1 95.5 109 GLU A C 1
ATOM 860 O O . GLU A 1 109 ? 12.648 -8.203 2.834 1 95.5 109 GLU A O 1
ATOM 865 N N . LEU A 1 110 ? 14.398 -7.301 1.761 1 95.06 110 LEU A N 1
ATOM 866 C CA . LEU A 1 110 ? 13.539 -6.449 0.945 1 95.06 110 LEU A CA 1
ATOM 867 C C . LEU A 1 110 ? 12.641 -7.285 0.042 1 95.06 110 LEU A C 1
ATOM 869 O O . LEU A 1 110 ? 11.453 -6.992 -0.104 1 95.06 110 LEU A O 1
ATOM 873 N N . ALA A 1 111 ? 13.195 -8.32 -0.552 1 97.44 111 ALA A N 1
ATOM 874 C CA . ALA A 1 111 ? 12.422 -9.195 -1.433 1 97.44 111 ALA A CA 1
ATOM 875 C C . ALA A 1 111 ? 11.273 -9.852 -0.678 1 97.44 111 ALA A C 1
ATOM 877 O O . ALA A 1 111 ? 10.18 -10.023 -1.227 1 97.44 111 ALA A O 1
ATOM 878 N N . ALA A 1 112 ? 11.547 -10.211 0.549 1 98 112 ALA A N 1
ATOM 879 C CA . ALA A 1 112 ? 10.5 -10.805 1.375 1 98 112 ALA A CA 1
ATOM 880 C C . ALA A 1 112 ? 9.383 -9.805 1.655 1 98 112 ALA A C 1
ATOM 882 O O . ALA A 1 112 ? 8.195 -10.148 1.579 1 98 112 ALA A O 1
ATOM 883 N N . LEU A 1 113 ? 9.781 -8.625 1.963 1 97.06 113 LEU A N 1
ATOM 884 C CA . LEU A 1 113 ? 8.82 -7.551 2.189 1 97.06 113 LEU A CA 1
ATOM 885 C C . LEU A 1 113 ? 7.941 -7.344 0.963 1 97.06 113 LEU A C 1
ATOM 887 O O . LEU A 1 113 ? 6.719 -7.258 1.08 1 97.06 113 LEU A O 1
ATOM 891 N N . VAL A 1 114 ? 8.547 -7.281 -0.165 1 97.75 114 VAL A N 1
ATOM 892 C CA . VAL A 1 114 ? 7.844 -7.082 -1.43 1 97.75 114 VAL A CA 1
ATOM 893 C C . VAL A 1 114 ? 6.926 -8.273 -1.705 1 97.75 114 VAL A C 1
ATOM 895 O O . VAL A 1 114 ? 5.797 -8.094 -2.168 1 97.75 114 VAL A O 1
ATOM 898 N N . THR A 1 115 ? 7.363 -9.453 -1.423 1 98.44 115 THR A N 1
ATOM 899 C CA . THR A 1 115 ? 6.578 -10.664 -1.632 1 98.44 115 THR A CA 1
ATOM 900 C C . THR A 1 115 ? 5.293 -10.625 -0.811 1 98.44 115 THR A C 1
ATOM 902 O O . THR A 1 115 ? 4.207 -10.883 -1.334 1 98.44 115 THR A O 1
ATOM 905 N N . HIS A 1 116 ? 5.441 -10.258 0.439 1 97.94 116 HIS A N 1
ATOM 906 C CA . HIS A 1 116 ? 4.266 -10.148 1.292 1 97.94 116 HIS A CA 1
ATOM 907 C C .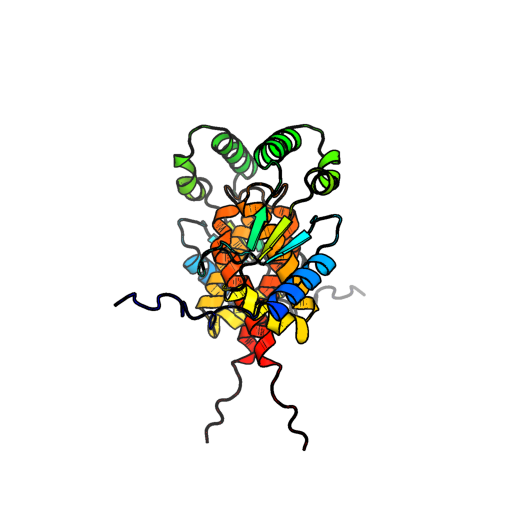 HIS A 1 116 ? 3.301 -9.094 0.763 1 97.94 116 HIS A C 1
ATOM 909 O O . HIS A 1 116 ? 2.086 -9.312 0.747 1 97.94 116 HIS A O 1
ATOM 915 N N . GLN A 1 117 ? 3.842 -8.031 0.326 1 97.81 117 GLN A N 1
ATOM 916 C CA . GLN A 1 117 ? 2.994 -6.953 -0.176 1 97.81 117 GLN A CA 1
ATOM 917 C C . GLN A 1 117 ? 2.295 -7.363 -1.47 1 97.81 117 GLN A C 1
ATOM 919 O O . GLN A 1 117 ? 1.118 -7.055 -1.669 1 97.81 117 GLN A O 1
ATOM 924 N N . LEU A 1 118 ? 3.041 -8.023 -2.35 1 97.75 118 LEU A N 1
ATOM 925 C CA . LEU A 1 118 ? 2.459 -8.516 -3.596 1 97.75 118 LEU A CA 1
ATOM 926 C C . LEU A 1 118 ? 1.264 -9.422 -3.316 1 97.75 118 LEU A C 1
ATOM 928 O O . LEU A 1 118 ? 0.234 -9.32 -3.988 1 97.75 118 LEU A O 1
ATOM 932 N N . PHE A 1 119 ? 1.442 -10.258 -2.32 1 97.12 119 PHE A N 1
ATOM 933 C CA . PHE A 1 119 ? 0.361 -11.164 -1.951 1 97.12 119 PHE A CA 1
ATOM 934 C C . PHE A 1 119 ? -0.853 -10.383 -1.458 1 97.12 119 PHE A C 1
ATOM 936 O O . PHE A 1 119 ? -1.971 -10.602 -1.928 1 97.12 119 PHE A O 1
ATOM 943 N N . ASP A 1 120 ? -0.635 -9.469 -0.58 1 96.75 120 ASP A N 1
ATOM 944 C CA . ASP A 1 120 ? -1.739 -8.68 -0.036 1 96.75 120 ASP A CA 1
ATOM 945 C C . ASP A 1 120 ? -2.395 -7.832 -1.121 1 96.75 120 ASP A C 1
ATOM 947 O O . ASP A 1 120 ? -3.613 -7.637 -1.114 1 96.75 120 ASP A O 1
ATOM 951 N N . ASN A 1 121 ? -1.577 -7.277 -2.072 1 97.06 121 ASN A N 1
ATOM 952 C CA . ASN A 1 121 ? -2.148 -6.555 -3.203 1 97.06 121 ASN A CA 1
ATOM 953 C C . ASN A 1 121 ? -3.082 -7.441 -4.023 1 97.06 121 ASN A C 1
ATOM 955 O O . ASN A 1 121 ? -4.16 -7.004 -4.43 1 97.06 121 ASN A O 1
ATOM 959 N N . ALA A 1 122 ? -2.635 -8.656 -4.254 1 95.81 122 ALA A N 1
ATOM 960 C CA . ALA A 1 122 ? -3.441 -9.602 -5.02 1 95.81 122 ALA A CA 1
ATOM 961 C C . ALA A 1 122 ? -4.73 -9.953 -4.281 1 95.81 122 ALA A C 1
ATOM 963 O O . ALA A 1 122 ? -5.805 -10.016 -4.883 1 95.81 122 ALA A O 1
ATOM 964 N N . MET A 1 123 ? -4.617 -10.164 -2.984 1 94.94 123 MET A N 1
ATOM 965 C CA . MET A 1 123 ? -5.789 -10.438 -2.154 1 94.94 123 MET A CA 1
ATOM 966 C C . MET A 1 123 ? -6.777 -9.273 -2.215 1 94.94 123 MET A C 1
ATOM 968 O O . MET A 1 123 ? -7.98 -9.492 -2.369 1 94.94 123 MET A O 1
ATOM 972 N N . MET A 1 124 ? -6.242 -8.117 -2.074 1 94.88 124 MET A N 1
ATOM 973 C CA . MET A 1 124 ? -7.059 -6.906 -2.121 1 94.88 124 MET A CA 1
ATOM 974 C C . MET A 1 124 ? -7.758 -6.773 -3.471 1 94.88 124 MET A C 1
ATOM 976 O O . MET A 1 124 ? -8.953 -6.477 -3.529 1 94.88 124 MET A O 1
ATOM 980 N N . SER A 1 125 ? -7.047 -7.02 -4.52 1 94.62 125 SER A N 1
ATOM 981 C CA . SER A 1 125 ? -7.598 -6.934 -5.867 1 94.62 125 SER A CA 1
ATOM 982 C C . SER A 1 125 ? -8.742 -7.926 -6.062 1 94.62 125 SER A C 1
ATOM 984 O O . SER A 1 125 ? -9.711 -7.637 -6.77 1 94.62 125 SER A O 1
ATOM 986 N N . ALA A 1 126 ? -8.641 -9.047 -5.438 1 92.94 126 ALA A N 1
ATOM 987 C CA . ALA A 1 126 ? -9.641 -10.102 -5.57 1 92.94 126 ALA A CA 1
ATOM 988 C C . ALA A 1 126 ? -10.82 -9.859 -4.625 1 92.94 126 ALA A C 1
ATOM 990 O O . ALA A 1 126 ? -11.805 -10.602 -4.648 1 92.94 126 ALA A O 1
ATOM 991 N N . GLY A 1 127 ? -10.719 -8.82 -3.754 1 91.19 127 GLY A N 1
ATOM 992 C CA . GLY A 1 127 ? -11.766 -8.555 -2.783 1 91.19 127 GLY A CA 1
ATOM 993 C C . GLY A 1 127 ? -11.734 -9.508 -1.6 1 91.19 127 GLY A C 1
ATOM 994 O O . GLY A 1 127 ? -12.766 -9.75 -0.966 1 91.19 127 GLY A O 1
ATOM 995 N N . LEU A 1 128 ? -10.578 -10.047 -1.382 1 91.62 128 LEU A N 1
ATOM 996 C CA . LEU A 1 128 ? -10.484 -11.102 -0.377 1 91.62 128 LEU A CA 1
ATOM 997 C C . LEU A 1 128 ? -9.711 -10.617 0.843 1 91.62 128 LEU A C 1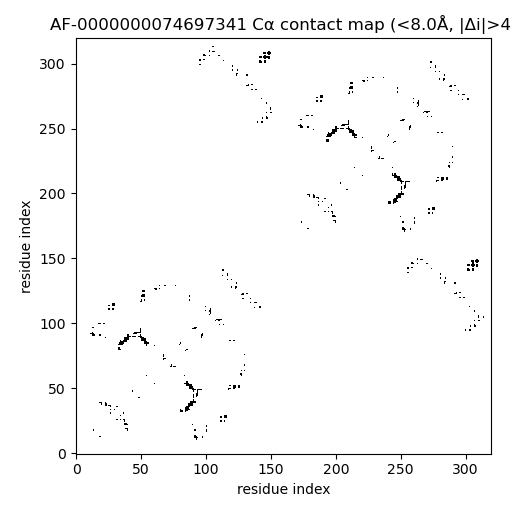
ATOM 999 O O . LEU A 1 128 ? -9.586 -11.344 1.833 1 91.62 128 LEU A O 1
ATOM 1003 N N . LEU A 1 129 ? -9.18 -9.43 0.766 1 91.12 129 LEU A N 1
ATOM 1004 C CA . LEU A 1 129 ? -8.445 -8.883 1.9 1 91.12 129 LEU A CA 1
ATOM 1005 C C . LEU A 1 129 ? -9.391 -8.453 3.014 1 91.12 129 LEU A C 1
ATOM 1007 O O . LEU A 1 129 ? -10.25 -7.594 2.803 1 91.12 129 LEU A O 1
ATOM 1011 N N . HIS A 1 130 ? -9.258 -9.031 4.156 1 85.81 130 HIS A N 1
ATOM 1012 C CA . HIS A 1 130 ? -10.188 -8.797 5.254 1 85.81 130 HIS A CA 1
ATOM 1013 C C . HIS A 1 130 ? -10.047 -7.387 5.812 1 85.81 130 HIS A C 1
ATOM 1015 O O . HIS A 1 130 ? -11.031 -6.648 5.895 1 85.81 130 HIS A O 1
ATOM 1021 N N . ASP A 1 131 ? -8.852 -7.016 6.223 1 89.94 131 ASP A N 1
ATOM 1022 C CA . ASP A 1 131 ? -8.594 -5.699 6.797 1 89.94 131 ASP A CA 1
ATOM 1023 C C . ASP A 1 131 ? -7.336 -5.074 6.195 1 89.94 131 ASP A C 1
ATOM 1025 O O . ASP A 1 131 ? -6.219 -5.453 6.547 1 89.94 131 ASP A O 1
ATOM 1029 N N . PRO A 1 132 ? -7.594 -4.117 5.289 1 93.81 132 PRO A N 1
ATOM 1030 C CA . PRO A 1 132 ? -6.438 -3.512 4.625 1 93.81 132 PRO A CA 1
ATOM 1031 C C . PRO A 1 132 ? -5.488 -2.826 5.605 1 93.81 132 PRO A C 1
ATOM 1033 O O . PRO A 1 132 ? -4.324 -2.58 5.273 1 93.81 132 PRO A O 1
ATOM 1036 N N . ARG A 1 133 ? -5.898 -2.545 6.824 1 93.69 133 ARG A N 1
ATOM 1037 C CA . ARG A 1 133 ? -5.051 -1.853 7.793 1 93.69 133 ARG A CA 1
ATOM 1038 C C . ARG A 1 133 ? -3.896 -2.738 8.242 1 93.69 133 ARG A C 1
ATOM 1040 O O . ARG A 1 133 ? -2.906 -2.246 8.789 1 93.69 133 ARG A O 1
ATOM 1047 N N . THR A 1 134 ? -4.055 -4.043 8.023 1 93 134 THR A N 1
ATOM 1048 C CA . THR A 1 134 ? -3.006 -4.98 8.414 1 93 134 THR A CA 1
ATOM 1049 C C . THR A 1 134 ? -1.751 -4.77 7.57 1 93 134 THR A C 1
ATOM 1051 O O . THR A 1 134 ? -0.669 -5.242 7.93 1 93 134 THR A O 1
ATOM 1054 N N . MET A 1 135 ? -1.869 -3.975 6.473 1 95.5 135 MET A N 1
ATOM 1055 C CA . MET A 1 135 ? -0.748 -3.762 5.562 1 95.5 135 MET A CA 1
ATOM 1056 C C . MET A 1 135 ? 0.044 -2.518 5.957 1 95.5 135 MET A C 1
ATOM 1058 O O . MET A 1 135 ? 1.146 -2.293 5.453 1 95.5 135 MET A O 1
ATOM 1062 N N . LEU A 1 136 ? -0.457 -1.728 6.852 1 94.75 136 LEU A N 1
ATOM 1063 C CA . LEU A 1 136 ? 0.042 -0.372 7.051 1 94.75 136 LEU A CA 1
ATOM 1064 C C . LEU A 1 136 ? 1.514 -0.388 7.453 1 94.75 136 LEU A C 1
ATOM 1066 O O . LEU A 1 136 ? 2.314 0.388 6.926 1 94.75 136 LEU A O 1
ATOM 1070 N N . GLY A 1 137 ? 1.831 -1.219 8.453 1 93.81 137 GLY A N 1
ATOM 1071 C CA . GLY A 1 137 ? 3.229 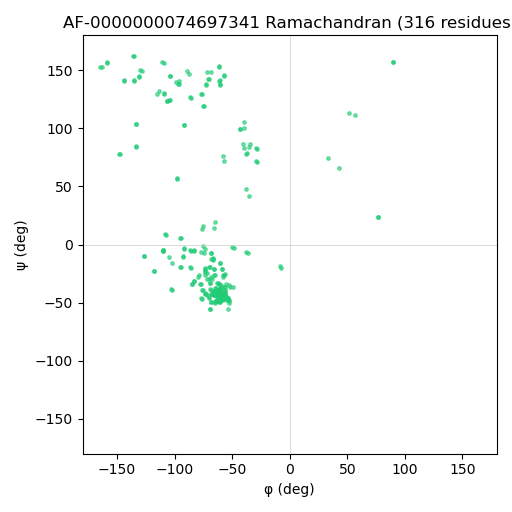-1.294 8.852 1 93.81 137 GLY A CA 1
ATOM 1072 C C . GLY A 1 137 ? 4.16 -1.61 7.695 1 93.81 137 GLY A C 1
ATOM 1073 O O . GLY A 1 137 ? 5.191 -0.956 7.523 1 93.81 137 GLY A O 1
ATOM 1074 N N . ARG A 1 138 ? 3.812 -2.592 6.941 1 95.31 138 ARG A N 1
ATOM 1075 C CA . ARG A 1 138 ? 4.617 -3.006 5.797 1 95.31 138 ARG A CA 1
ATOM 1076 C C . ARG A 1 138 ? 4.668 -1.911 4.734 1 95.31 138 ARG A C 1
ATOM 1078 O O . ARG A 1 138 ? 5.711 -1.676 4.125 1 95.31 138 ARG A O 1
ATOM 1085 N N . LEU A 1 139 ? 3.559 -1.268 4.488 1 95.75 139 LEU A N 1
ATOM 1086 C CA . LEU A 1 139 ? 3.51 -0.185 3.514 1 95.75 139 LEU A CA 1
ATOM 1087 C C . LEU A 1 139 ? 4.469 0.938 3.896 1 95.75 139 LEU A C 1
ATOM 1089 O O . LEU A 1 139 ? 5.188 1.465 3.045 1 95.75 139 LEU A O 1
ATOM 1093 N N . ASN A 1 140 ? 4.48 1.302 5.152 1 93.75 140 ASN A N 1
ATOM 1094 C CA . ASN A 1 140 ? 5.406 2.338 5.594 1 93.75 140 ASN A CA 1
ATOM 1095 C C . ASN A 1 140 ? 6.859 1.916 5.383 1 93.75 140 ASN A C 1
ATOM 1097 O O . ASN A 1 140 ? 7.691 2.73 4.984 1 93.75 140 ASN A O 1
ATOM 1101 N N . SER A 1 141 ? 7.156 0.677 5.633 1 93.88 141 SER A N 1
ATOM 1102 C CA . SER A 1 141 ? 8.5 0.157 5.402 1 93.88 141 SER A CA 1
ATOM 1103 C C . SER A 1 141 ? 8.875 0.23 3.928 1 93.88 141 SER A C 1
ATOM 1105 O O . SER A 1 141 ? 10.016 0.55 3.588 1 93.88 141 SER A O 1
ATOM 1107 N N . LEU A 1 142 ? 7.98 -0.086 3.131 1 94 142 LEU A N 1
ATOM 1108 C CA . LEU A 1 142 ? 8.219 -0.048 1.692 1 94 142 LEU A CA 1
ATOM 1109 C C . LEU A 1 142 ? 8.461 1.382 1.219 1 94 142 LEU A C 1
ATOM 1111 O O . LEU A 1 142 ? 9.281 1.617 0.335 1 94 142 LEU A O 1
ATOM 1115 N N . LEU A 1 143 ? 7.684 2.338 1.739 1 95.56 143 LEU A N 1
ATOM 1116 C CA . LEU A 1 143 ? 7.906 3.742 1.408 1 95.56 143 LEU A CA 1
ATOM 1117 C C . LEU A 1 143 ? 9.32 4.172 1.786 1 95.56 143 LEU A C 1
ATOM 1119 O O . LEU A 1 143 ? 9.984 4.871 1.021 1 95.56 143 LEU A O 1
ATOM 1123 N N . GLU A 1 144 ? 9.734 3.701 2.912 1 92.75 144 GLU A N 1
ATOM 1124 C CA . GLU A 1 144 ? 11.102 3.998 3.342 1 92.75 144 GLU A CA 1
ATOM 1125 C C . GLU A 1 144 ? 12.125 3.418 2.371 1 92.75 144 GLU A C 1
ATOM 1127 O O . GLU A 1 144 ? 13.086 4.094 1.994 1 92.75 144 GLU A O 1
ATOM 1132 N N . ALA A 1 145 ? 11.93 2.229 1.994 1 91.88 145 ALA A N 1
ATOM 1133 C CA . ALA A 1 145 ? 12.828 1.576 1.044 1 91.88 145 ALA A CA 1
ATOM 1134 C C . ALA A 1 145 ? 12.844 2.314 -0.291 1 91.88 145 ALA A C 1
ATOM 1136 O O . ALA A 1 145 ? 13.906 2.465 -0.91 1 91.88 145 ALA A O 1
ATOM 1137 N N . ALA A 1 146 ? 11.68 2.73 -0.727 1 92.81 146 ALA A N 1
ATOM 1138 C CA . ALA A 1 146 ? 11.578 3.459 -1.989 1 92.81 146 ALA A CA 1
ATOM 1139 C C . ALA A 1 146 ? 12.344 4.777 -1.925 1 92.81 146 ALA A C 1
ATOM 1141 O O . ALA A 1 146 ? 13.023 5.152 -2.879 1 92.81 146 ALA A O 1
ATOM 1142 N N . LEU A 1 147 ? 12.234 5.453 -0.833 1 92.31 147 LEU A N 1
ATOM 1143 C CA . LEU A 1 147 ? 12.883 6.75 -0.674 1 92.31 147 LEU A CA 1
ATOM 1144 C C . LEU A 1 147 ? 14.398 6.594 -0.571 1 92.31 147 LEU A C 1
ATOM 1146 O O . LEU A 1 147 ? 15.148 7.488 -0.972 1 92.31 147 LEU A O 1
ATOM 1150 N N . ASP A 1 148 ? 14.82 5.465 -0.047 1 85.81 148 ASP A N 1
ATOM 1151 C CA . ASP A 1 148 ? 16.25 5.203 0.08 1 85.81 148 ASP A CA 1
ATOM 1152 C C . ASP A 1 148 ? 16.906 5.02 -1.29 1 85.81 148 ASP A C 1
ATOM 1154 O O . ASP A 1 148 ? 18.094 5.246 -1.449 1 85.81 148 ASP A O 1
ATOM 1158 N N . SER A 1 149 ? 16.188 4.582 -2.217 1 76.25 149 SER A N 1
ATOM 1159 C CA . SER A 1 149 ? 16.719 4.387 -3.564 1 76.25 149 SER A CA 1
ATOM 1160 C C . SER A 1 149 ? 17.094 5.719 -4.207 1 76.25 149 SER A C 1
ATOM 1162 O O . SER A 1 149 ? 17.953 5.766 -5.09 1 76.25 149 SER A O 1
ATOM 1164 N N . ALA A 1 150 ? 16.516 6.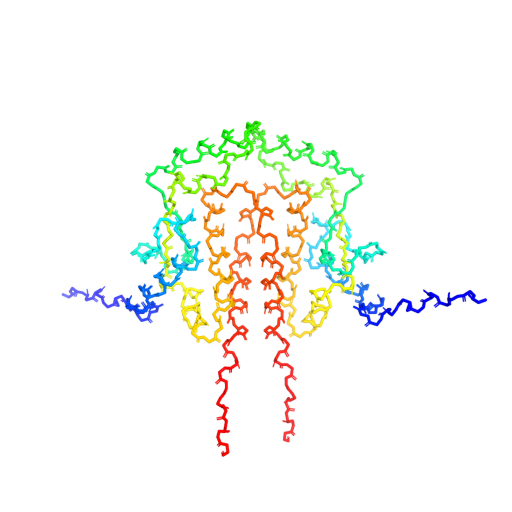82 -3.844 1 68.25 150 ALA A N 1
ATOM 1165 C CA . ALA A 1 150 ? 16.766 8.148 -4.41 1 68.25 150 ALA A CA 1
ATOM 1166 C C . ALA A 1 150 ? 17.984 8.805 -3.777 1 68.25 150 ALA A C 1
ATOM 1168 O O . ALA A 1 150 ? 18.609 9.672 -4.383 1 68.25 150 ALA A O 1
ATOM 1169 N N . LYS A 1 151 ? 18.312 8.57 -2.549 1 61.41 151 LYS A N 1
ATOM 1170 C CA . LYS A 1 151 ? 19.484 9.164 -1.913 1 61.41 151 LYS A CA 1
ATOM 1171 C C . LYS A 1 151 ? 20.766 8.773 -2.643 1 61.41 151 LYS A C 1
ATOM 1173 O O . LYS A 1 151 ? 21.719 9.547 -2.684 1 61.41 151 LYS A O 1
ATOM 1178 N N . LYS A 1 152 ? 20.969 7.703 -3.17 1 55.94 152 LYS A N 1
ATOM 1179 C CA . LYS A 1 152 ? 22.25 7.246 -3.73 1 55.94 152 LYS A CA 1
ATOM 1180 C C . LYS A 1 152 ? 22.516 7.902 -5.082 1 55.94 152 LYS A C 1
ATOM 1182 O O . LYS A 1 152 ? 23.609 7.758 -5.637 1 55.94 152 LYS A O 1
ATOM 1187 N N . GLU A 1 153 ? 21.672 8.656 -5.715 1 49.56 153 GLU A N 1
ATOM 1188 C CA . GLU A 1 153 ? 21.984 9.32 -6.973 1 49.56 153 GLU A CA 1
ATOM 1189 C C . GLU A 1 153 ? 22.656 10.672 -6.727 1 49.56 153 GLU A C 1
ATOM 1191 O O . GLU A 1 153 ? 23.062 11.352 -7.672 1 49.56 153 GLU A O 1
ATOM 1196 N N . LYS A 1 154 ? 22.844 11.234 -5.484 1 45.47 154 LYS A N 1
ATOM 1197 C CA . LYS A 1 154 ? 23.578 12.492 -5.344 1 45.47 154 LYS A CA 1
ATOM 1198 C C . LYS A 1 154 ? 25.078 12.281 -5.496 1 45.47 154 LYS A C 1
ATOM 1200 O O . LYS A 1 154 ? 25.875 13.156 -5.145 1 45.47 154 LYS A O 1
ATOM 1205 N N . GLY A 1 155 ? 25.672 11.25 -5.988 1 36.56 155 GLY A N 1
ATOM 1206 C CA . GLY A 1 155 ? 27.125 11.297 -6.09 1 36.56 155 GLY A CA 1
ATOM 1207 C C . GLY A 1 155 ? 27.609 12.422 -6.98 1 36.56 155 GLY A C 1
ATOM 1208 O O . GLY A 1 155 ? 26.875 12.922 -7.828 1 36.56 155 GLY A O 1
ATOM 1209 N N . PRO A 1 156 ? 28.719 13.141 -6.547 1 32.62 156 PRO A N 1
ATOM 1210 C CA . PRO A 1 156 ? 29.438 14.242 -7.191 1 32.62 156 PRO A CA 1
ATOM 1211 C C . PRO A 1 156 ? 29.656 14 -8.688 1 32.62 156 PRO A C 1
ATOM 1213 O O . PRO A 1 156 ? 30.031 12.898 -9.086 1 32.62 156 PRO A O 1
ATOM 1216 N N . LYS A 1 157 ? 28.953 14.484 -9.625 1 35.84 157 LYS A N 1
ATOM 1217 C CA . LYS A 1 157 ? 29.578 14.695 -10.93 1 35.84 157 LYS A CA 1
ATOM 1218 C C . LYS A 1 157 ? 30.984 15.25 -10.781 1 35.84 157 LYS A C 1
ATOM 1220 O O . LYS A 1 157 ? 31.188 16.312 -10.18 1 35.84 157 LYS A O 1
ATOM 1225 N N . SER A 1 158 ? 31.938 14.383 -10.617 1 31.3 158 SER A N 1
ATOM 1226 C CA . SER A 1 158 ? 33.312 14.789 -10.805 1 31.3 158 SER A CA 1
ATOM 1227 C C . SER A 1 158 ? 33.469 15.766 -11.969 1 31.3 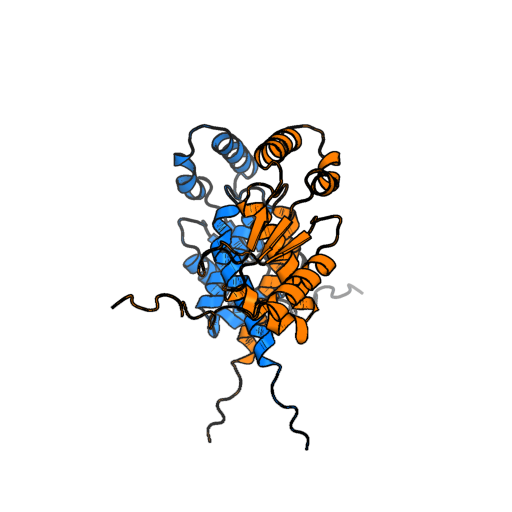158 SER A C 1
ATOM 1229 O O . SER A 1 158 ? 33.125 15.43 -13.109 1 31.3 158 SER A O 1
ATOM 1231 N N . SER A 1 159 ? 33.156 16.953 -11.82 1 31.97 159 SER A N 1
ATOM 1232 C CA . SER A 1 159 ? 33.844 17.891 -12.695 1 31.97 159 SER A CA 1
ATOM 1233 C C . SER A 1 159 ? 35.281 17.438 -12.953 1 31.97 159 SER A C 1
ATOM 1235 O O . SER A 1 159 ? 36.094 17.406 -12.039 1 31.97 159 SER A O 1
ATOM 1237 N N . MET A 1 160 ? 35.438 16.547 -14.008 1 23.59 160 MET A N 1
ATOM 1238 C CA . MET A 1 160 ? 36.719 16.812 -14.695 1 23.59 160 MET A CA 1
ATOM 1239 C C . MET A 1 160 ? 36.781 18.266 -15.156 1 23.59 160 MET A C 1
ATOM 1241 O O . MET A 1 160 ? 35.781 18.797 -15.68 1 23.59 160 MET A O 1
ATOM 1245 N N . MET B 1 1 ? 17.828 22.891 42.312 1 27.34 1 MET B N 1
ATOM 1246 C CA . MET B 1 1 ? 18.453 21.828 41.531 1 27.34 1 MET B CA 1
ATOM 1247 C C . MET B 1 1 ? 17.547 21.406 40.375 1 27.34 1 MET B C 1
ATOM 1249 O O . MET B 1 1 ? 16.938 20.328 40.438 1 27.34 1 MET B O 1
ATOM 1253 N N . LEU B 1 2 ? 16.641 22.266 39.969 1 33.31 2 LEU B N 1
ATOM 1254 C CA . LEU B 1 2 ? 15.562 22.219 39 1 33.31 2 LEU B CA 1
ATOM 1255 C C . LEU B 1 2 ? 16.094 21.859 37.625 1 33.31 2 LEU B C 1
ATOM 1257 O O . LEU B 1 2 ? 16.875 22.609 37.031 1 33.31 2 LEU B O 1
ATOM 1261 N N . TYR B 1 3 ? 16.516 20.578 37.375 1 35.25 3 TYR B N 1
ATOM 1262 C CA . TYR B 1 3 ? 17.078 20 36.156 1 35.25 3 TYR B CA 1
ATOM 1263 C C . TYR B 1 3 ? 16.359 20.531 34.938 1 35.25 3 TYR B C 1
ATOM 1265 O O . TYR B 1 3 ? 15.133 20.672 34.938 1 35.25 3 TYR B O 1
ATOM 1273 N N . SER B 1 4 ? 16.984 21.484 34.125 1 36.56 4 SER B N 1
ATOM 1274 C CA . SER B 1 4 ? 16.703 22.062 32.812 1 36.56 4 SER B CA 1
ATOM 1275 C C . SER B 1 4 ? 16.141 21.016 31.844 1 36.56 4 SER B C 1
ATOM 1277 O O . SER B 1 4 ? 16.891 20.266 31.234 1 36.56 4 SER B O 1
ATOM 1279 N N . TYR B 1 5 ? 15.203 20.203 32.125 1 37.16 5 TYR B N 1
ATOM 1280 C CA . TYR B 1 5 ? 14.398 19.312 31.312 1 37.16 5 TYR B CA 1
ATOM 1281 C C . TYR B 1 5 ? 14.102 19.938 29.953 1 37.16 5 TYR B C 1
ATOM 1283 O O . TYR B 1 5 ? 13.211 19.469 29.234 1 37.16 5 TYR B O 1
ATOM 1291 N N . LYS B 1 6 ? 14.438 21.203 29.703 1 36.38 6 LYS B N 1
ATOM 1292 C CA . LYS B 1 6 ? 14.195 21.984 28.5 1 36.38 6 LYS B CA 1
ATOM 1293 C C . LYS B 1 6 ? 14.727 21.25 27.266 1 36.38 6 LYS B C 1
ATOM 1295 O O . LYS B 1 6 ? 14.156 21.375 26.172 1 36.38 6 LYS B O 1
ATOM 1300 N N . GLY B 1 7 ? 16.047 20.891 27.312 1 35 7 GLY B N 1
ATOM 1301 C CA . GLY B 1 7 ? 16.703 20.578 26.047 1 35 7 GLY B CA 1
ATOM 1302 C C . GLY B 1 7 ? 16.141 19.344 25.375 1 35 7 GLY B C 1
ATOM 1303 O O . GLY B 1 7 ? 16.688 18.25 25.5 1 35 7 GLY B O 1
ATOM 1304 N N . ILE B 1 8 ? 15 18.859 25.656 1 37.66 8 ILE B N 1
ATOM 1305 C CA . ILE B 1 8 ? 14.414 17.797 24.844 1 37.66 8 ILE B CA 1
ATOM 1306 C C . ILE B 1 8 ? 14.93 17.906 23.406 1 37.66 8 ILE B C 1
ATOM 1308 O O . ILE B 1 8 ? 14.758 18.938 22.75 1 37.66 8 ILE B O 1
ATOM 1312 N N . LEU B 1 9 ? 16.062 17.453 22.953 1 37.78 9 LEU B N 1
ATOM 1313 C CA . LEU B 1 9 ? 16.828 17.422 21.719 1 37.78 9 LEU B CA 1
ATOM 1314 C C . LEU B 1 9 ? 15.906 17.469 20.5 1 37.78 9 LEU B C 1
ATOM 1316 O O . LEU B 1 9 ? 15.172 16.516 20.25 1 37.78 9 LEU B O 1
ATOM 1320 N N . ILE B 1 10 ? 15.102 18.516 19.953 1 45.72 10 ILE B N 1
ATOM 1321 C CA . ILE B 1 10 ? 14.742 19.125 18.688 1 45.72 10 ILE B CA 1
ATOM 1322 C C . ILE B 1 10 ? 15.602 18.562 17.562 1 45.72 10 ILE B C 1
ATOM 1324 O O . ILE B 1 10 ? 15.25 18.656 16.391 1 45.72 10 ILE B O 1
ATOM 1328 N N . ALA B 1 11 ? 16.719 17.953 17.844 1 52.41 11 ALA B N 1
ATOM 1329 C CA . ALA B 1 11 ? 17.797 17.516 16.953 1 52.41 11 ALA B CA 1
ATOM 1330 C C . ALA B 1 11 ? 17.328 16.422 16.016 1 52.41 11 ALA B C 1
ATOM 1332 O O . ALA B 1 11 ? 17.828 16.297 14.891 1 52.41 11 ALA B O 1
ATOM 1333 N N . ASP B 1 12 ? 16.188 15.695 16.406 1 72.81 12 ASP B N 1
ATOM 1334 C CA . ASP B 1 12 ? 15.859 14.539 15.578 1 72.81 12 ASP B CA 1
ATOM 1335 C C . ASP B 1 12 ? 14.625 14.805 14.719 1 72.81 12 ASP B C 1
ATOM 1337 O O . ASP B 1 12 ? 14.07 13.883 14.125 1 72.81 12 ASP B O 1
ATOM 1341 N N . SER B 1 13 ? 14.203 16.062 14.766 1 85.12 13 SER B N 1
ATOM 1342 C CA . SER B 1 13 ? 13.062 16.484 13.953 1 85.12 13 SER B CA 1
ATOM 1343 C C . SER B 1 13 ? 13.5 17.391 12.805 1 85.12 13 SER B C 1
ATOM 1345 O O . SER B 1 13 ? 14.547 18.031 12.883 1 85.12 13 SER B O 1
ATOM 1347 N N . LEU B 1 14 ? 12.672 17.406 11.781 1 92.19 14 LEU B N 1
ATOM 1348 C CA . LEU B 1 14 ? 12.859 18.406 10.734 1 92.19 14 LEU B CA 1
ATOM 1349 C C . LEU B 1 14 ? 12.742 19.812 11.289 1 92.19 14 LEU B C 1
ATOM 1351 O O . LEU B 1 14 ? 11.906 20.078 12.156 1 92.19 14 LEU B O 1
ATOM 1355 N N . LYS B 1 15 ? 13.609 20.688 10.766 1 93.31 15 LYS B N 1
ATOM 1356 C CA . LYS B 1 15 ? 13.469 22.109 11.117 1 93.31 15 LYS B CA 1
ATOM 1357 C C . LYS B 1 15 ? 12.086 22.625 10.758 1 93.31 15 LYS B C 1
ATOM 1359 O O . LYS B 1 15 ? 11.5 22.203 9.758 1 93.31 15 LYS B O 1
ATOM 1364 N N . ASN B 1 16 ? 11.633 23.5 11.578 1 93.12 16 ASN B N 1
ATOM 1365 C CA . ASN B 1 16 ? 10.273 24 11.43 1 93.12 16 ASN B CA 1
ATOM 1366 C C . ASN B 1 16 ? 10.031 24.531 10.023 1 93.12 16 ASN B C 1
ATOM 1368 O O . ASN B 1 16 ? 9.008 24.234 9.406 1 93.12 16 ASN B O 1
ATOM 1372 N N . ASP B 1 17 ? 10.969 25.328 9.516 1 95.5 17 ASP B N 1
ATOM 1373 C CA . ASP B 1 17 ? 10.805 25.906 8.188 1 95.5 17 ASP B CA 1
ATOM 1374 C C . ASP B 1 17 ? 10.758 24.812 7.117 1 95.5 17 ASP B C 1
ATOM 1376 O O . ASP B 1 17 ? 9.961 24.891 6.18 1 95.5 17 ASP B O 1
ATOM 1380 N N . GLN B 1 18 ? 11.594 23.797 7.223 1 96.06 18 GLN B N 1
ATOM 1381 C CA . GLN B 1 18 ? 11.602 22.688 6.293 1 96.06 18 GLN B CA 1
ATOM 1382 C C . GLN B 1 18 ? 10.305 21.891 6.363 1 96.06 18 GLN B C 1
ATOM 1384 O O . GLN B 1 18 ? 9.758 21.484 5.336 1 96.06 18 GLN B O 1
ATOM 1389 N N . ALA B 1 19 ? 9.906 21.688 7.574 1 97 19 ALA B N 1
ATOM 1390 C CA . ALA B 1 19 ? 8.672 20.938 7.773 1 97 19 ALA B CA 1
ATOM 1391 C C . ALA B 1 19 ? 7.477 21.672 7.176 1 97 19 ALA B C 1
ATOM 1393 O O . ALA B 1 19 ? 6.613 21.062 6.539 1 97 19 ALA B O 1
ATOM 1394 N N . GLU B 1 20 ? 7.434 22.953 7.383 1 97.62 20 GLU B N 1
ATOM 1395 C CA . GLU B 1 20 ? 6.348 23.766 6.84 1 97.62 20 GLU B CA 1
ATOM 1396 C C . GLU B 1 20 ? 6.387 23.797 5.316 1 97.62 20 GLU B C 1
ATOM 1398 O O . GLU B 1 20 ? 5.348 23.719 4.66 1 97.62 20 GLU B O 1
ATOM 1403 N N . ASP B 1 21 ? 7.547 23.938 4.77 1 97.94 21 ASP B N 1
ATOM 1404 C CA . ASP B 1 21 ? 7.707 23.906 3.318 1 97.94 21 ASP B CA 1
ATOM 1405 C C . ASP B 1 21 ? 7.242 22.562 2.74 1 97.94 21 ASP B C 1
ATOM 1407 O O . ASP B 1 21 ? 6.582 22.531 1.699 1 97.94 21 ASP B O 1
ATOM 1411 N N . LEU B 1 22 ? 7.652 21.5 3.383 1 98.25 22 LEU B N 1
ATOM 1412 C CA . LEU B 1 22 ? 7.223 20.172 2.943 1 98.25 22 LEU B CA 1
ATOM 1413 C C . LEU B 1 22 ? 5.703 20.047 2.998 1 98.25 22 LEU B C 1
ATOM 1415 O O . LEU B 1 22 ? 5.082 19.562 2.051 1 98.25 22 LEU B O 1
ATOM 1419 N N . ALA B 1 23 ? 5.125 20.469 4.09 1 98.56 23 ALA B N 1
ATOM 1420 C CA . ALA B 1 23 ? 3.674 20.391 4.242 1 98.56 23 ALA B CA 1
ATOM 1421 C C . ALA B 1 23 ? 2.971 21.156 3.121 1 98.56 23 ALA B C 1
ATOM 1423 O O . ALA B 1 23 ? 2.012 20.656 2.529 1 98.56 23 ALA B O 1
ATOM 1424 N N . ASN B 1 24 ? 3.459 22.344 2.883 1 98.25 24 ASN B N 1
ATOM 1425 C CA . ASN B 1 24 ? 2.895 23.156 1.801 1 98.25 24 ASN B CA 1
ATOM 1426 C C . ASN B 1 24 ? 3.031 22.453 0.453 1 98.25 24 ASN B C 1
ATOM 1428 O O . ASN B 1 24 ? 2.08 22.406 -0.328 1 98.25 24 ASN B O 1
ATOM 1432 N N . TRP B 1 25 ? 4.18 21.938 0.196 1 98.38 25 TRP B N 1
ATOM 1433 C CA . TRP B 1 25 ? 4.434 21.219 -1.046 1 98.38 25 TRP B CA 1
ATOM 1434 C C . TRP B 1 25 ? 3.494 20.031 -1.184 1 98.38 25 TRP B C 1
ATOM 1436 O O . TRP B 1 25 ? 2.916 19.797 -2.25 1 98.38 25 TRP B O 1
ATOM 1446 N N . MET B 1 26 ? 3.311 19.234 -0.145 1 98.56 26 MET B N 1
ATOM 1447 C CA . MET B 1 26 ? 2.412 18.094 -0.146 1 98.56 26 MET B CA 1
ATOM 1448 C C . MET B 1 26 ? 0.979 18.516 -0.444 1 98.56 26 MET B C 1
ATOM 1450 O O . MET B 1 26 ? 0.247 17.812 -1.141 1 98.56 26 MET B O 1
ATOM 1454 N N . GLY B 1 27 ? 0.604 19.641 0.169 1 98 27 GLY B N 1
ATOM 1455 C CA . GLY B 1 27 ? -0.717 20.172 -0.13 1 98 27 GLY B CA 1
ATOM 1456 C C . GLY B 1 27 ? -0.941 20.406 -1.61 1 98 27 GLY B C 1
ATOM 1457 O O . GLY B 1 27 ? -2.016 20.125 -2.139 1 98 27 GLY B O 1
ATOM 1458 N N . VAL B 1 28 ? 0.029 21 -2.246 1 98 28 VAL B N 1
ATOM 1459 C CA . VAL B 1 28 ? -0.043 21.266 -3.678 1 98 28 VAL B CA 1
ATOM 1460 C C . VAL B 1 28 ? -0.125 19.953 -4.449 1 98 28 VAL B C 1
ATOM 1462 O O . VAL B 1 28 ? -0.916 19.828 -5.391 1 98 28 VAL B O 1
ATOM 1465 N N . ILE B 1 29 ? 0.672 18.969 -4.086 1 98 29 ILE B N 1
ATOM 1466 C CA . ILE B 1 29 ? 0.725 17.672 -4.75 1 98 29 ILE B CA 1
ATOM 1467 C C . ILE B 1 29 ? -0.63 16.969 -4.633 1 98 29 ILE B C 1
ATOM 1469 O O . ILE B 1 29 ? -1.13 16.406 -5.605 1 98 29 ILE B O 1
ATOM 1473 N N . LEU B 1 30 ? -1.263 16.969 -3.488 1 97 30 LEU B N 1
ATOM 1474 C CA . LEU B 1 30 ? -2.514 16.266 -3.232 1 97 30 LEU B CA 1
ATOM 1475 C C . LEU B 1 30 ? -3.691 17 -3.857 1 97 30 LEU B C 1
ATOM 1477 O O . LEU B 1 30 ? -4.617 16.375 -4.379 1 97 30 LEU B O 1
ATOM 1481 N N . GLY B 1 31 ? -3.621 18.359 -3.76 1 95.06 31 GLY B N 1
ATOM 1482 C CA . GLY B 1 31 ? -4.688 19.172 -4.324 1 95.06 31 GLY B CA 1
ATOM 1483 C C . GLY B 1 31 ? -5.812 19.438 -3.346 1 95.06 31 GLY B C 1
ATOM 1484 O O . GLY B 1 31 ? -6.113 18.609 -2.488 1 95.06 31 GLY B O 1
ATOM 1485 N N . LYS B 1 32 ? -6.559 20.516 -3.592 1 89.81 32 LYS B N 1
ATOM 1486 C CA . LYS B 1 32 ? -7.602 21.016 -2.697 1 89.81 32 LYS B CA 1
ATOM 1487 C C . LYS B 1 32 ? -8.836 20.109 -2.746 1 89.81 32 LYS B C 1
ATOM 1489 O O . LYS B 1 32 ? -9.664 20.141 -1.834 1 89.81 32 LYS B O 1
ATOM 1494 N N . GLU B 1 33 ? -8.945 19.391 -3.748 1 88.81 33 GLU B N 1
ATOM 1495 C CA . GLU B 1 33 ? -10.086 18.5 -3.879 1 88.81 33 GLU B CA 1
ATOM 1496 C C . GLU B 1 33 ? -9.953 17.297 -2.945 1 88.81 33 GLU B C 1
ATOM 1498 O O . GLU B 1 33 ? -10.953 16.672 -2.574 1 88.81 33 GLU B O 1
ATOM 1503 N N . LYS B 1 34 ? -8.773 16.953 -2.547 1 89.81 34 LYS B N 1
ATOM 1504 C CA . LYS B 1 34 ? -8.531 15.758 -1.74 1 89.81 34 LYS B CA 1
ATOM 1505 C C . LYS B 1 34 ? -8.312 16.125 -0.274 1 89.81 34 LYS B C 1
ATOM 1507 O O . LYS B 1 34 ? -8.711 15.375 0.622 1 89.81 34 LYS B O 1
ATOM 1512 N N . VAL B 1 35 ? -7.656 17.156 -0.09 1 94.12 35 VAL B N 1
ATOM 1513 C CA . VAL B 1 35 ? -7.305 17.531 1.276 1 94.12 35 VAL B CA 1
ATOM 1514 C C . VAL B 1 35 ? -7.551 19.016 1.49 1 94.12 35 VAL B C 1
ATOM 1516 O O . VAL B 1 35 ? -7.27 19.828 0.608 1 94.12 35 VAL B O 1
ATOM 1519 N N . SER B 1 36 ? -8.062 19.422 2.672 1 93.69 36 SER B N 1
ATOM 1520 C CA . SER B 1 36 ? -8.273 20.812 3.016 1 93.69 36 SER B CA 1
ATOM 1521 C C . SER B 1 36 ? -6.953 21.531 3.271 1 93.69 36 SER B C 1
ATOM 1523 O O . SER B 1 36 ? -6.758 22.656 2.828 1 93.69 36 SER B O 1
ATOM 1525 N N . LYS B 1 37 ? -6.094 20.875 3.988 1 95.06 37 LYS B N 1
ATOM 1526 C CA . LYS B 1 37 ? -4.773 21.422 4.289 1 95.06 37 LYS B CA 1
ATOM 1527 C C . LYS B 1 37 ? -3.824 20.328 4.77 1 95.06 37 LYS B C 1
ATOM 1529 O O . LYS B 1 37 ? -4.27 19.281 5.238 1 95.06 37 LYS B O 1
ATOM 1534 N N . VAL B 1 38 ? -2.598 20.547 4.539 1 98.12 38 VAL B N 1
ATOM 1535 C CA . VAL B 1 38 ? -1.53 19.734 5.129 1 98.12 38 VAL B CA 1
ATOM 1536 C C . VAL B 1 38 ? -0.781 20.562 6.172 1 98.12 38 VAL B C 1
ATOM 1538 O O . VAL B 1 38 ? -0.399 21.703 5.91 1 98.12 38 VAL B O 1
ATOM 1541 N N . MET B 1 39 ? -0.603 20 7.387 1 96.56 39 MET B N 1
ATOM 1542 C CA . MET B 1 39 ? 0.019 20.766 8.461 1 96.56 39 MET B CA 1
ATOM 1543 C C . MET B 1 39 ? 1.05 19.922 9.203 1 96.56 39 MET B C 1
ATOM 1545 O O . MET B 1 39 ? 1.055 18.703 9.094 1 96.56 39 MET B O 1
ATOM 1549 N N . VAL B 1 40 ? 1.918 20.594 9.93 1 96.69 40 VAL B N 1
ATOM 1550 C CA . VAL B 1 40 ? 2.932 19.938 10.742 1 96.69 40 VAL B CA 1
ATOM 1551 C C . VAL B 1 40 ? 2.352 19.578 12.102 1 96.69 40 VAL B C 1
ATOM 1553 O O . VAL B 1 40 ? 1.765 20.422 12.781 1 96.69 40 VAL B O 1
ATOM 1556 N N . SER B 1 41 ? 2.496 18.297 12.422 1 92.56 41 SER B N 1
ATOM 1557 C CA . SER B 1 41 ? 1.955 17.859 13.703 1 92.56 41 SER B CA 1
ATOM 1558 C C . SER B 1 41 ? 2.771 18.406 14.867 1 92.56 41 SER B C 1
ATOM 1560 O O . SER B 1 41 ? 4.004 18.453 14.805 1 92.56 41 SER B O 1
ATOM 1562 N N . ARG B 1 42 ? 2.133 18.75 15.898 1 84.56 42 ARG B N 1
ATOM 1563 C CA . ARG B 1 42 ? 2.777 19.219 17.125 1 84.56 42 ARG B CA 1
ATOM 1564 C C . ARG B 1 42 ? 2.629 18.188 18.25 1 84.56 42 ARG B C 1
ATOM 1566 O O . ARG B 1 42 ? 3.184 18.359 19.328 1 84.56 42 ARG B O 1
ATOM 1573 N N . HIS B 1 43 ? 1.883 17.094 18.047 1 79.19 43 HIS B N 1
ATOM 1574 C CA . HIS B 1 43 ? 1.516 16.219 19.156 1 79.19 43 HIS B CA 1
ATOM 1575 C C . HIS B 1 43 ? 1.9 14.766 18.859 1 79.19 43 HIS B C 1
ATOM 1577 O O . HIS B 1 43 ? 1.867 13.914 19.75 1 79.19 43 HIS B O 1
ATOM 1583 N N . LEU B 1 44 ? 2.295 14.453 17.641 1 75.62 44 LEU B N 1
ATOM 1584 C CA . LEU B 1 44 ? 2.562 13.055 17.328 1 75.62 44 LEU B CA 1
ATOM 1585 C C . LEU B 1 44 ? 3.904 12.617 17.906 1 75.62 44 LEU B C 1
ATOM 1587 O O . LEU B 1 44 ? 4.895 13.344 17.812 1 75.62 44 LEU B O 1
ATOM 1591 N N . PRO B 1 45 ? 3.74 11.445 18.625 1 71.81 45 PRO B N 1
ATOM 1592 C CA . PRO B 1 45 ? 5.02 10.922 19.109 1 71.81 45 PRO B CA 1
ATOM 1593 C C . PRO B 1 45 ? 5.984 10.57 17.969 1 71.81 45 PRO B C 1
ATOM 1595 O O . PRO B 1 45 ? 5.555 10.367 16.828 1 71.81 45 PRO B O 1
ATOM 1598 N N . GLN B 1 46 ? 7.297 10.625 18.281 1 59.16 46 GLN B N 1
ATOM 1599 C CA . GLN B 1 46 ? 8.375 10.469 17.297 1 59.16 46 GLN B CA 1
ATOM 1600 C C . GLN B 1 46 ? 8.188 9.195 16.484 1 59.16 46 GLN B C 1
ATOM 1602 O O . GLN B 1 46 ? 8.383 9.203 15.258 1 59.16 46 GLN B O 1
ATOM 1607 N N . THR B 1 47 ? 7.945 8.125 17.125 1 61.5 47 THR B N 1
ATOM 1608 C CA . THR B 1 47 ? 8.039 6.824 16.469 1 61.5 47 THR B CA 1
ATOM 1609 C C . THR B 1 47 ? 6.676 6.375 15.953 1 61.5 47 THR B C 1
ATOM 1611 O O . THR B 1 47 ? 6.559 5.312 15.336 1 61.5 47 THR B O 1
ATOM 1614 N N . SER B 1 48 ? 5.746 7.453 16.172 1 75.06 48 SER B N 1
ATOM 1615 C CA . SER B 1 48 ? 4.453 6.906 15.758 1 75.06 48 SER B CA 1
ATOM 1616 C C . SER B 1 48 ? 3.914 7.621 14.523 1 75.06 48 SER B C 1
ATOM 1618 O O . SER B 1 48 ? 4.16 8.812 14.336 1 75.06 48 SER B O 1
ATOM 1620 N N . HIS B 1 49 ? 3.469 6.973 13.523 1 86.06 49 HIS B N 1
ATOM 1621 C CA . HIS B 1 49 ? 2.73 7.336 12.312 1 86.06 49 HIS B CA 1
ATOM 1622 C C . HIS B 1 49 ? 3.408 8.484 11.578 1 86.06 49 HIS B C 1
ATOM 1624 O O . HIS B 1 49 ? 3.445 9.609 12.078 1 86.06 49 HIS B O 1
ATOM 1630 N N . PRO B 1 50 ? 3.912 8.32 10.484 1 95.62 50 PRO B N 1
ATOM 1631 C CA . PRO B 1 50 ? 4.473 9.414 9.695 1 95.62 50 PRO B CA 1
ATOM 1632 C C . PRO B 1 50 ? 3.455 10.516 9.406 1 95.62 50 PRO B C 1
ATOM 1634 O O . PRO B 1 50 ? 3.824 11.688 9.281 1 95.62 50 PRO B O 1
ATOM 1637 N N . ALA B 1 51 ? 2.182 10.156 9.398 1 96.44 51 ALA B N 1
ATOM 1638 C CA . ALA B 1 51 ? 1.125 11.117 9.086 1 96.44 51 ALA B CA 1
ATOM 1639 C C . ALA B 1 51 ? -0.222 10.641 9.625 1 96.44 51 ALA B C 1
ATOM 1641 O O . ALA B 1 51 ? -0.449 9.438 9.766 1 96.44 51 ALA B O 1
ATOM 1642 N N . MET B 1 52 ? -1.128 11.602 9.836 1 95.19 52 MET B N 1
ATOM 1643 C CA . MET B 1 52 ? -2.465 11.32 10.352 1 95.19 52 MET B CA 1
ATOM 1644 C C . MET B 1 52 ? -3.498 12.25 9.719 1 95.19 52 MET B C 1
ATOM 1646 O O . MET B 1 52 ? -3.238 13.438 9.531 1 95.19 52 MET B O 1
ATOM 1650 N N . VAL B 1 53 ? -4.633 11.688 9.438 1 95 53 VAL B N 1
ATOM 1651 C CA . VAL B 1 53 ? -5.73 12.484 8.898 1 95 53 VAL B CA 1
ATOM 1652 C C . VAL B 1 53 ? -6.672 12.898 10.031 1 95 53 VAL B C 1
ATOM 1654 O O . VAL B 1 53 ? -6.977 12.094 10.914 1 95 53 VAL B O 1
ATOM 1657 N N . THR B 1 54 ? -7.086 14.117 9.945 1 91.94 54 THR B N 1
ATOM 1658 C CA . THR B 1 54 ? -8.055 14.625 10.914 1 91.94 54 THR B CA 1
ATOM 1659 C C . THR B 1 54 ? -9.211 15.32 10.203 1 91.94 54 THR B C 1
ATOM 1661 O O . THR B 1 54 ? -9.039 15.867 9.109 1 91.94 54 THR B O 1
ATOM 1664 N N . LEU B 1 55 ? -10.359 15.172 10.766 1 91.62 55 LEU B N 1
ATOM 1665 C CA . LEU B 1 55 ? -11.57 15.844 10.297 1 91.62 55 LEU B CA 1
ATOM 1666 C C . LEU B 1 55 ? -12.289 16.531 11.453 1 91.62 55 LEU B C 1
ATOM 1668 O O . LEU B 1 55 ? -12.195 16.094 12.602 1 91.62 55 LEU B O 1
ATOM 1672 N N . PRO B 1 56 ? -12.992 17.672 11.055 1 88.31 56 PRO B N 1
ATOM 1673 C CA . PRO B 1 56 ? -13.773 18.328 12.109 1 88.31 56 PRO B CA 1
ATOM 1674 C C . PRO B 1 56 ? -14.781 17.391 12.766 1 88.31 56 PRO B C 1
ATOM 1676 O O . PRO B 1 56 ? -14.992 17.453 13.977 1 88.31 56 PRO B O 1
ATOM 1679 N N . ASP B 1 57 ? -15.383 16.516 12.047 1 90.25 57 ASP B N 1
ATOM 1680 C CA . ASP B 1 57 ? -16.359 15.547 12.547 1 90.25 57 ASP B CA 1
ATOM 1681 C C . ASP B 1 57 ? -16.062 14.148 12 1 90.25 57 ASP B C 1
ATOM 1683 O O . ASP B 1 57 ? -16.672 13.727 11.016 1 90.25 57 ASP B O 1
ATOM 1687 N N . MET B 1 58 ? -15.164 13.516 12.719 1 91.12 58 MET B N 1
ATOM 1688 C CA . MET B 1 58 ? -14.719 12.18 12.312 1 91.12 58 MET B CA 1
ATOM 1689 C C . MET B 1 58 ? -15.875 11.188 12.367 1 91.12 58 MET B C 1
ATOM 1691 O O . MET B 1 58 ? -16.016 10.344 11.477 1 91.12 58 MET B O 1
ATOM 1695 N N . ALA B 1 59 ? -16.672 11.32 13.359 1 90.06 59 ALA B N 1
ATOM 1696 C CA . ALA B 1 59 ? -17.797 10.406 13.531 1 90.06 59 ALA B CA 1
ATOM 1697 C C . ALA B 1 59 ? -18.781 10.523 12.375 1 90.06 59 ALA B C 1
ATOM 1699 O O . ALA B 1 59 ? -19.234 9.508 11.844 1 90.06 59 ALA B O 1
ATOM 1700 N N . ALA B 1 60 ? -19.125 11.719 12.062 1 89.12 60 ALA B N 1
ATOM 1701 C CA . ALA B 1 60 ? -20.047 11.945 10.945 1 89.12 60 ALA B CA 1
ATOM 1702 C C . ALA B 1 60 ? -19.469 11.398 9.648 1 89.12 60 ALA B C 1
ATOM 1704 O O . ALA B 1 60 ? -20.188 10.789 8.844 1 89.12 60 ALA B O 1
ATOM 1705 N N . ALA B 1 61 ? -18.156 11.641 9.453 1 88.75 61 ALA B N 1
ATOM 1706 C CA . ALA B 1 61 ? -17.484 11.164 8.242 1 88.75 61 ALA B CA 1
ATOM 1707 C C . ALA B 1 61 ? -17.562 9.641 8.141 1 88.75 61 ALA B C 1
ATOM 1709 O O . ALA B 1 61 ? -17.891 9.094 7.086 1 88.75 61 ALA B O 1
ATOM 1710 N N . LYS B 1 62 ? -17.25 8.977 9.18 1 88.38 62 LYS B N 1
ATOM 1711 C CA . LYS B 1 62 ? -17.266 7.516 9.203 1 88.38 62 LYS B CA 1
ATOM 1712 C C . LYS B 1 62 ? -18.672 6.977 8.984 1 88.38 62 LYS B C 1
ATOM 1714 O O . LYS B 1 62 ? -18.859 5.969 8.297 1 88.38 62 LYS B O 1
ATOM 1719 N N . GLN B 1 63 ? -19.656 7.594 9.633 1 85.75 63 GLN B N 1
ATOM 1720 C CA . GLN B 1 63 ? -21.047 7.191 9.445 1 85.75 63 GLN B CA 1
ATOM 1721 C C . GLN B 1 63 ? -21.469 7.352 7.992 1 85.75 63 GLN B C 1
ATOM 1723 O O . GLN B 1 63 ? -22.141 6.477 7.438 1 85.75 63 GLN B O 1
ATOM 1728 N N . TRP B 1 64 ? -21.094 8.422 7.457 1 83.94 64 TRP B N 1
ATOM 1729 C CA . TRP B 1 64 ? -21.406 8.68 6.051 1 83.94 64 TRP B CA 1
ATOM 1730 C C . TRP B 1 64 ? -20.797 7.605 5.156 1 83.94 64 TRP B C 1
ATOM 1732 O O . TRP B 1 64 ? -21.453 7.082 4.262 1 83.94 64 TRP B O 1
ATOM 1742 N N . LEU B 1 65 ? -19.609 7.324 5.414 1 83.44 65 LEU B N 1
ATOM 1743 C CA . LEU B 1 65 ? -18.922 6.297 4.637 1 83.44 65 LEU B CA 1
ATOM 1744 C C . LEU B 1 65 ? -19.641 4.961 4.746 1 83.44 65 LEU B C 1
ATOM 1746 O O . LEU B 1 65 ? -19.75 4.223 3.76 1 83.44 65 LEU B O 1
ATOM 1750 N N . LYS B 1 66 ? -20.078 4.613 5.891 1 82.12 66 LYS B N 1
ATOM 1751 C CA . LYS B 1 66 ? -20.812 3.369 6.102 1 82.12 66 LYS B CA 1
ATOM 1752 C C . LYS B 1 66 ? -22.078 3.334 5.258 1 82.12 66 LYS B C 1
ATOM 1754 O O . LYS B 1 66 ? -22.391 2.311 4.648 1 82.12 66 LYS B O 1
ATOM 1759 N N . VAL B 1 67 ? -22.734 4.355 5.18 1 79.94 67 VAL B N 1
ATOM 1760 C CA . VAL B 1 67 ? -24 4.461 4.453 1 79.94 67 VAL B CA 1
ATOM 1761 C C . VAL B 1 67 ? -23.75 4.371 2.951 1 79.94 67 VAL B C 1
ATOM 1763 O O . VAL B 1 67 ? -24.5 3.713 2.225 1 79.94 67 VAL B O 1
ATOM 1766 N N . THR B 1 68 ? -22.797 5.059 2.502 1 78.31 68 THR B N 1
ATOM 1767 C CA . THR B 1 68 ? -22.516 5.117 1.072 1 78.31 68 THR B CA 1
ATOM 1768 C C . THR B 1 68 ? -21.984 3.779 0.572 1 78.31 68 THR B C 1
ATOM 1770 O O . THR B 1 68 ? -22.141 3.438 -0.602 1 78.31 68 THR B O 1
ATOM 1773 N N . ARG B 1 69 ? -21.234 3.061 1.4 1 74.31 69 ARG B N 1
ATOM 1774 C CA . ARG B 1 69 ? -20.734 1.737 1.043 1 74.31 69 ARG B CA 1
ATOM 1775 C C . ARG B 1 69 ? -21.875 0.739 0.895 1 74.31 69 ARG B C 1
ATOM 1777 O O . ARG B 1 69 ? -21.797 -0.181 0.077 1 74.31 69 ARG B O 1
ATOM 1784 N N . THR B 1 70 ? -22.766 0.795 1.799 1 69.69 70 THR B N 1
ATOM 1785 C CA . THR B 1 70 ? -23.875 -0.159 1.826 1 69.69 70 THR B CA 1
ATOM 1786 C C . THR B 1 70 ? -24.953 0.229 0.815 1 69.69 70 THR B C 1
ATOM 1788 O O . THR B 1 70 ? -25.766 -0.604 0.426 1 69.69 70 THR B O 1
ATOM 1791 N N . GLY B 1 71 ? -24.984 1.519 0.548 1 61.88 71 GLY B N 1
ATOM 1792 C CA . GLY B 1 71 ? -26.062 1.981 -0.312 1 61.88 71 GLY B CA 1
ATOM 1793 C C . GLY B 1 71 ? -25.703 1.95 -1.786 1 61.88 71 GLY B C 1
ATOM 1794 O O . GLY B 1 71 ? -24.531 1.799 -2.143 1 61.88 71 GLY B O 1
ATOM 1795 N N . GLN B 1 72 ? -26.656 1.736 -2.707 1 53.62 72 GLN B N 1
ATOM 1796 C CA . GLN B 1 72 ? -26.672 1.801 -4.164 1 53.62 72 GLN B CA 1
ATOM 1797 C C . GLN B 1 72 ? -26.078 3.109 -4.668 1 53.62 72 GLN B C 1
ATOM 1799 O O . GLN B 1 72 ? -25.938 3.316 -5.875 1 53.62 72 GLN B O 1
ATOM 1804 N N . PHE B 1 73 ? -25.688 3.973 -3.836 1 52.75 73 PHE B N 1
ATOM 1805 C CA . PHE B 1 73 ? -25.344 5.297 -4.336 1 52.75 73 PHE B CA 1
ATOM 1806 C C . PHE B 1 73 ? -23.844 5.43 -4.531 1 52.75 73 PHE B C 1
ATOM 1808 O O . PHE B 1 73 ? -23.156 6.047 -3.717 1 52.75 73 PHE B O 1
ATOM 1815 N N . GLN B 1 74 ? -23.281 4.668 -5.238 1 53 74 GLN B N 1
ATOM 1816 C CA . GLN B 1 74 ? -21.859 4.59 -5.57 1 53 74 GLN B CA 1
ATOM 1817 C C . GLN B 1 74 ? -21.344 5.941 -6.047 1 53 74 GLN B C 1
ATOM 1819 O O . GLN B 1 74 ? -20.188 6.285 -5.793 1 53 74 GLN B O 1
ATOM 1824 N N . ASP B 1 75 ? -22.172 6.672 -6.77 1 52.06 75 ASP B N 1
ATOM 1825 C CA . ASP B 1 75 ? -21.75 7.844 -7.531 1 52.06 75 ASP B CA 1
ATOM 1826 C C . ASP B 1 75 ? -21.344 8.984 -6.602 1 52.06 75 ASP B C 1
ATOM 1828 O O . ASP B 1 75 ? -20.734 9.961 -7.043 1 52.06 75 ASP B O 1
ATOM 1832 N N . ILE B 1 76 ? -21.609 8.93 -5.383 1 52.34 76 ILE B N 1
ATOM 1833 C CA . ILE B 1 76 ? -21.406 10.094 -4.527 1 52.34 76 ILE B CA 1
ATOM 1834 C C . ILE B 1 76 ? -20.016 10.055 -3.902 1 52.34 76 ILE B C 1
ATOM 1836 O O . ILE B 1 76 ? -19.594 11 -3.23 1 52.34 76 ILE B O 1
ATOM 1840 N N . ALA B 1 77 ? -19.266 9.117 -4.094 1 51.44 77 ALA B N 1
ATOM 1841 C CA . ALA B 1 77 ? -18.016 8.883 -3.365 1 51.44 77 ALA B CA 1
ATOM 1842 C C . ALA B 1 77 ? -16.969 9.938 -3.717 1 51.44 77 ALA B C 1
ATOM 1844 O O . ALA B 1 77 ? -16.25 10.414 -2.842 1 51.44 77 ALA B O 1
ATOM 1845 N N . SER B 1 78 ? -16.703 10.219 -4.996 1 52.88 78 SER B N 1
ATOM 1846 C CA . SER B 1 78 ? -15.68 11.188 -5.398 1 52.88 78 SER B CA 1
ATOM 1847 C C . SER B 1 78 ? -15.922 12.547 -4.75 1 52.88 78 SER B C 1
ATOM 1849 O O . SER B 1 78 ? -14.984 13.305 -4.52 1 52.88 78 SER B O 1
ATOM 1851 N N . SER B 1 79 ? -17.172 12.906 -4.559 1 55.31 79 SER B N 1
ATOM 1852 C CA . SER B 1 79 ? -17.547 14.211 -4.008 1 55.31 79 SER B CA 1
ATOM 1853 C C . SER B 1 79 ? -17.297 14.266 -2.504 1 55.31 79 SER B C 1
ATOM 1855 O O . SER B 1 79 ? -17.422 15.328 -1.889 1 55.31 79 SER B O 1
ATOM 1857 N N . LYS B 1 80 ? -16.828 13.164 -1.998 1 55.41 80 LYS B N 1
ATOM 1858 C CA . LYS B 1 80 ? -16.828 12.969 -0.551 1 55.41 80 LYS B CA 1
ATOM 1859 C C . LYS B 1 80 ? -15.695 13.758 0.102 1 55.41 80 LYS B C 1
ATOM 1861 O O . LYS B 1 80 ? -15.867 14.328 1.182 1 55.41 80 LYS B O 1
ATOM 1866 N N . TYR B 1 81 ? -14.5 13.641 -0.534 1 55.34 81 TYR B N 1
ATOM 1867 C CA . TYR B 1 81 ? -13.422 14.406 0.083 1 55.34 81 TYR B CA 1
ATOM 1868 C C . TYR B 1 81 ? -13.773 15.891 0.148 1 55.34 81 TYR B C 1
ATOM 1870 O O . TYR B 1 81 ? -13.383 16.578 1.088 1 55.34 81 TYR B O 1
ATOM 1878 N N . GLN B 1 82 ? -14.57 16.109 -0.817 1 59.06 82 GLN B N 1
ATOM 1879 C CA . GLN B 1 82 ? -14.969 17.516 -0.837 1 59.06 82 GLN B CA 1
ATOM 1880 C C . GLN B 1 82 ? -15.922 17.828 0.312 1 59.06 82 GLN B C 1
ATOM 1882 O O . GLN B 1 82 ? -15.914 18.938 0.851 1 59.06 82 GLN B O 1
ATOM 1887 N N . ILE B 1 83 ? -16.547 16.766 0.693 1 64.81 83 ILE B N 1
ATOM 1888 C CA . ILE B 1 83 ? -17.547 17.031 1.725 1 64.81 83 ILE B CA 1
ATOM 1889 C C . ILE B 1 83 ? -16.875 17.031 3.1 1 64.81 83 ILE B C 1
ATOM 1891 O O . ILE B 1 83 ? -17.141 17.906 3.93 1 64.81 83 ILE B O 1
ATOM 1895 N N . PHE B 1 84 ? -15.875 16.188 3.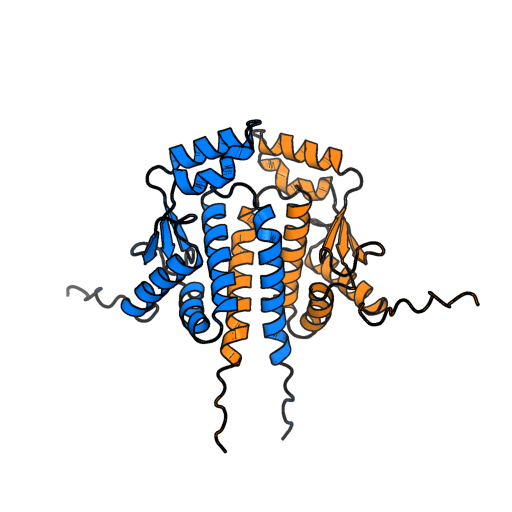246 1 77.94 84 PHE B N 1
ATOM 1896 C CA . PHE B 1 84 ? -15.336 16.078 4.598 1 77.94 84 PHE B CA 1
ATOM 1897 C C . PHE B 1 84 ? -14.031 16.859 4.719 1 77.94 84 PHE B C 1
ATOM 1899 O O . PHE B 1 84 ? -13.633 17.25 5.82 1 77.94 84 PHE B O 1
ATOM 1906 N N . GLN B 1 85 ? -13.453 17.203 3.562 1 79.38 85 GLN B N 1
ATOM 1907 C CA . GLN B 1 85 ? -12.266 18.062 3.514 1 79.38 85 GLN B CA 1
ATOM 1908 C C . GLN B 1 85 ? -11.258 17.656 4.586 1 79.38 85 GLN B C 1
ATOM 1910 O O . GLN B 1 85 ? -10.984 18.438 5.5 1 79.38 85 GLN B O 1
ATOM 1915 N N . PRO B 1 86 ? -10.664 16.5 4.527 1 93.12 86 PRO B N 1
ATOM 1916 C CA . PRO B 1 86 ? -9.742 16.109 5.598 1 93.12 86 PRO B CA 1
ATOM 1917 C C . PRO B 1 86 ? -8.461 16.953 5.605 1 93.12 86 PRO B C 1
ATOM 1919 O O . PRO B 1 86 ? -8.07 17.5 4.57 1 93.12 86 PRO B O 1
ATOM 1922 N N . SER B 1 87 ? -7.938 17.125 6.836 1 95.25 87 SER B N 1
ATOM 1923 C CA . SER B 1 87 ? -6.594 17.672 6.992 1 95.25 87 SER B CA 1
ATOM 1924 C C . SER B 1 87 ? -5.57 16.562 7.223 1 95.25 87 SER B C 1
ATOM 1926 O O . SER B 1 87 ? -5.859 15.578 7.91 1 95.25 87 SER B O 1
ATOM 1928 N N . LEU B 1 88 ? -4.41 16.734 6.594 1 96.88 88 LEU B N 1
ATOM 1929 C CA . LEU B 1 88 ? -3.307 15.805 6.805 1 96.88 88 LEU B CA 1
ATOM 1930 C C . LEU B 1 88 ? -2.242 16.422 7.707 1 96.88 88 LEU B C 1
ATOM 1932 O O . LEU B 1 88 ? -1.718 17.5 7.414 1 96.88 88 LEU B O 1
ATOM 1936 N N . GLU B 1 89 ? -1.938 15.734 8.773 1 96.25 89 GLU B N 1
ATOM 1937 C CA . GLU B 1 89 ? -0.894 16.156 9.703 1 96.25 89 GLU B CA 1
ATOM 1938 C C . GLU B 1 89 ? 0.351 15.289 9.57 1 96.25 89 GLU B C 1
ATOM 1940 O O . GLU B 1 89 ? 0.278 14.062 9.703 1 96.25 89 GLU B O 1
ATOM 1945 N N . ILE B 1 90 ? 1.483 15.969 9.305 1 97.38 90 ILE B N 1
ATOM 1946 C CA . ILE B 1 90 ? 2.697 15.18 9.125 1 97.38 90 ILE B CA 1
ATOM 1947 C C . ILE B 1 90 ? 3.574 15.281 10.367 1 97.38 90 ILE B C 1
ATOM 1949 O O . ILE B 1 90 ? 3.619 16.328 11.016 1 97.38 90 ILE B O 1
ATOM 1953 N N . ASN B 1 91 ? 4.285 14.172 10.719 1 95.38 91 ASN B N 1
ATOM 1954 C CA . ASN B 1 91 ? 5.172 14.07 11.875 1 95.38 91 ASN B CA 1
ATOM 1955 C C . ASN B 1 91 ? 6.609 14.438 11.516 1 95.38 91 ASN B C 1
ATOM 1957 O O . ASN B 1 91 ? 7.332 13.633 10.93 1 95.38 91 ASN B O 1
ATOM 1961 N N . PRO B 1 92 ? 7.059 15.609 11.867 1 95 92 PRO B N 1
ATOM 1962 C CA . PRO B 1 92 ? 8.391 16.062 11.453 1 95 92 PRO B CA 1
ATOM 1963 C C . PRO B 1 92 ? 9.516 15.273 12.125 1 95 92 PRO B C 1
ATOM 1965 O O . PRO B 1 92 ? 10.68 15.406 11.742 1 95 92 PRO B O 1
ATOM 1968 N N . ARG B 1 93 ? 9.18 14.43 13.055 1 92.44 93 ARG B N 1
ATOM 1969 C CA . ARG B 1 93 ? 10.18 13.641 13.766 1 92.44 93 ARG B CA 1
ATOM 1970 C C . ARG B 1 93 ? 10.352 12.266 13.125 1 92.44 93 ARG B C 1
ATOM 1972 O O . ARG B 1 93 ? 11.312 11.555 13.414 1 92.44 93 ARG B O 1
ATOM 1979 N N . HIS B 1 94 ? 9.352 11.859 12.352 1 93.69 94 HIS B N 1
ATOM 1980 C CA . HIS B 1 94 ? 9.391 10.531 11.75 1 93.69 94 HIS B CA 1
ATOM 1981 C C . HIS B 1 94 ? 10.406 10.469 10.617 1 93.69 94 HIS B C 1
ATOM 1983 O O . HIS B 1 94 ? 10.469 11.375 9.781 1 93.69 94 HIS B O 1
ATOM 1989 N N . GLU B 1 95 ? 11.141 9.406 10.57 1 92.19 95 GLU B N 1
ATOM 1990 C CA . GLU B 1 95 ? 12.203 9.25 9.586 1 92.19 95 GLU B CA 1
ATOM 1991 C C . GLU B 1 95 ? 11.656 9.297 8.164 1 92.19 95 GLU B C 1
ATOM 1993 O O . GLU B 1 95 ? 12.289 9.867 7.266 1 92.19 95 GLU B O 1
ATOM 1998 N N . LEU B 1 96 ? 10.555 8.672 7.934 1 94.69 96 LEU B N 1
ATOM 1999 C CA . LEU B 1 96 ? 9.938 8.656 6.609 1 94.69 96 LEU B CA 1
ATOM 2000 C C . LEU B 1 96 ? 9.68 10.078 6.117 1 94.69 96 LEU B C 1
ATOM 2002 O O . LEU B 1 96 ? 9.914 10.391 4.945 1 94.69 96 LEU B O 1
ATOM 2006 N N . ILE B 1 97 ? 9.25 10.969 7.004 1 96.38 97 ILE B N 1
ATOM 2007 C CA . ILE B 1 97 ? 8.938 12.344 6.648 1 96.38 97 ILE B CA 1
ATOM 2008 C C . ILE B 1 97 ? 10.227 13.125 6.391 1 96.38 97 ILE B C 1
ATOM 2010 O O . ILE B 1 97 ? 10.312 13.891 5.43 1 96.38 97 ILE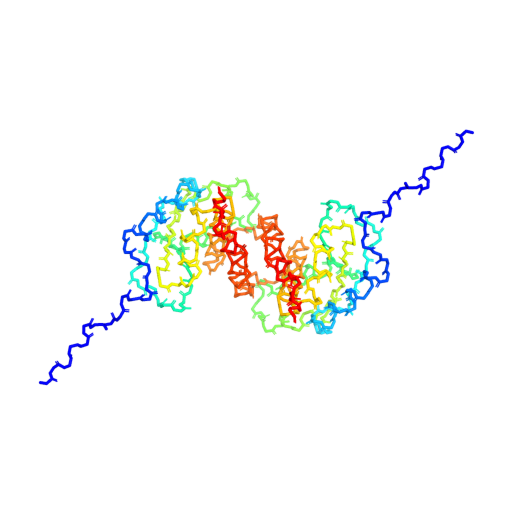 B O 1
ATOM 2014 N N . LYS B 1 98 ? 11.195 12.898 7.215 1 93.88 98 LYS B N 1
ATOM 2015 C CA . LYS B 1 98 ? 12.492 13.539 7.012 1 93.88 98 LYS B CA 1
ATOM 2016 C C . LYS B 1 98 ? 13.086 13.148 5.664 1 93.88 98 LYS B C 1
ATOM 2018 O O . LYS B 1 98 ? 13.586 14.008 4.93 1 93.88 98 LYS B O 1
ATOM 2023 N N . HIS B 1 99 ? 13 11.891 5.367 1 94.44 99 HIS B N 1
ATOM 2024 C CA . HIS B 1 99 ? 13.539 11.398 4.105 1 94.44 99 HIS B CA 1
ATOM 2025 C C . HIS B 1 99 ? 12.766 11.961 2.916 1 94.44 99 HIS B C 1
ATOM 2027 O O . HIS B 1 99 ? 13.359 12.305 1.892 1 94.44 99 HIS B O 1
ATOM 2033 N N . LEU B 1 100 ? 11.508 12.039 3.043 1 96.94 100 LEU B N 1
ATOM 2034 C CA . LEU B 1 100 ? 10.672 12.602 1.982 1 96.94 100 LEU B CA 1
ATOM 2035 C C . LEU B 1 100 ? 11.078 14.039 1.671 1 96.94 100 LEU B C 1
ATOM 2037 O O . LEU B 1 100 ? 11.148 14.43 0.503 1 96.94 100 LEU B O 1
ATOM 2041 N N . GLU B 1 101 ? 11.344 14.773 2.729 1 96.56 101 GLU B N 1
ATOM 2042 C CA . GLU B 1 101 ? 11.781 16.156 2.559 1 96.56 101 GLU B CA 1
ATOM 2043 C C . GLU B 1 101 ? 13.047 16.234 1.71 1 96.56 101 GLU B C 1
ATOM 2045 O O . GLU B 1 101 ? 13.164 17.109 0.841 1 96.56 101 GLU B O 1
ATOM 2050 N N . GLY B 1 102 ? 13.977 15.359 1.912 1 94 102 GLY B N 1
ATOM 2051 C CA . GLY B 1 102 ? 15.195 15.312 1.118 1 94 102 GLY B CA 1
ATOM 2052 C C . GLY B 1 102 ? 14.953 14.883 -0.318 1 94 102 GLY B C 1
ATOM 2053 O O . GLY B 1 102 ? 15.516 15.469 -1.246 1 94 102 GLY B O 1
ATOM 2054 N N . VAL B 1 103 ? 14.117 13.984 -0.552 1 94.88 103 VAL B N 1
ATOM 2055 C CA . VAL B 1 103 ? 13.906 13.352 -1.851 1 94.88 103 VAL B CA 1
ATOM 2056 C C . VAL B 1 103 ? 13.102 14.281 -2.758 1 94.88 103 VAL B C 1
ATOM 2058 O O . VAL B 1 103 ? 13.32 14.312 -3.971 1 94.88 103 VAL B O 1
ATOM 2061 N N . ARG B 1 104 ? 12.18 15.031 -2.119 1 95.38 104 ARG B N 1
ATOM 2062 C CA . ARG B 1 104 ? 11.344 15.875 -2.967 1 95.38 104 ARG B CA 1
ATOM 2063 C C . ARG B 1 104 ? 12.188 16.859 -3.775 1 95.38 104 ARG B C 1
ATOM 2065 O O . ARG B 1 104 ? 11.781 17.297 -4.855 1 95.38 104 ARG B O 1
ATOM 2072 N N . LEU B 1 105 ? 13.422 17.141 -3.34 1 92.19 105 LEU B N 1
ATOM 2073 C CA . LEU B 1 105 ? 14.32 18.078 -3.99 1 92.19 105 LEU B CA 1
ATOM 2074 C C . LEU B 1 105 ? 15.117 17.406 -5.102 1 92.19 105 LEU B C 1
ATOM 2076 O O . LEU B 1 105 ? 15.602 18.078 -6.016 1 92.19 105 LEU B O 1
ATOM 2080 N N . VAL B 1 106 ? 15.25 16.094 -5.109 1 91.69 106 VAL B N 1
ATOM 2081 C CA . VAL B 1 106 ? 16.125 15.406 -6.055 1 91.69 106 VAL B CA 1
ATOM 2082 C C . VAL B 1 106 ? 15.305 14.484 -6.949 1 91.69 106 VAL B C 1
ATOM 2084 O O . VAL B 1 106 ? 15.742 14.117 -8.047 1 91.69 106 VAL B O 1
ATOM 2087 N N . ASN B 1 107 ? 14.141 14.047 -6.555 1 94.38 107 ASN B N 1
ATOM 2088 C CA . ASN B 1 107 ? 13.227 13.18 -7.297 1 94.38 107 ASN B CA 1
ATOM 2089 C C . ASN B 1 107 ? 11.766 13.5 -6.969 1 94.38 107 ASN B C 1
ATOM 2091 O O . ASN B 1 107 ? 11.125 12.758 -6.223 1 94.38 107 ASN B O 1
ATOM 2095 N N . ALA B 1 108 ? 11.281 14.555 -7.555 1 95.56 108 ALA B N 1
ATOM 2096 C CA . ALA B 1 108 ? 9.953 15.086 -7.258 1 95.56 108 ALA B CA 1
ATOM 2097 C C . ALA B 1 108 ? 8.867 14.078 -7.621 1 95.56 108 ALA B C 1
ATOM 2099 O O . ALA B 1 108 ? 7.832 14.008 -6.957 1 95.56 108 ALA B O 1
ATOM 2100 N N . GLU B 1 109 ? 9.109 13.312 -8.664 1 95.5 109 GLU B N 1
ATOM 2101 C CA . GLU B 1 109 ? 8.125 12.336 -9.102 1 95.5 109 GLU B CA 1
ATOM 2102 C C . GLU B 1 109 ? 7.918 11.25 -8.055 1 95.5 109 GLU B C 1
ATOM 2104 O O . GLU B 1 109 ? 6.785 10.922 -7.703 1 95.5 109 GLU B O 1
ATOM 2109 N N . LEU B 1 110 ? 9.023 10.703 -7.617 1 95.12 110 LEU B N 1
ATOM 2110 C CA . LEU B 1 110 ? 8.945 9.688 -6.566 1 95.12 110 LEU B CA 1
ATOM 2111 C C . LEU B 1 110 ? 8.336 10.273 -5.293 1 95.12 110 LEU B C 1
ATOM 2113 O O . LEU B 1 110 ? 7.508 9.633 -4.648 1 95.12 110 LEU B O 1
ATOM 2117 N N . ALA B 1 111 ? 8.75 11.477 -4.934 1 97.44 111 ALA B N 1
ATOM 2118 C CA . ALA B 1 111 ? 8.227 12.125 -3.734 1 97.44 111 ALA B CA 1
ATOM 2119 C C . ALA B 1 111 ? 6.719 12.328 -3.83 1 97.44 111 ALA B C 1
ATOM 2121 O O . ALA B 1 111 ? 6.004 12.188 -2.836 1 97.44 111 ALA B O 1
ATOM 2122 N N . ALA B 1 112 ? 6.273 12.656 -5.02 1 98 112 ALA B N 1
ATOM 2123 C CA . ALA B 1 112 ? 4.84 12.828 -5.234 1 98 112 ALA B CA 1
ATOM 2124 C C . ALA B 1 112 ? 4.094 11.508 -5.051 1 98 112 ALA B C 1
ATOM 2126 O O . ALA B 1 112 ? 3.035 11.469 -4.422 1 98 112 ALA B O 1
ATOM 2127 N N . LEU B 1 113 ? 4.664 10.492 -5.602 1 97.06 113 LEU B N 1
ATOM 2128 C CA . LEU B 1 113 ? 4.094 9.156 -5.445 1 97.06 113 LEU B CA 1
ATOM 2129 C C . LEU B 1 113 ? 3.98 8.781 -3.973 1 97.06 113 LEU B C 1
ATOM 2131 O O . LEU B 1 113 ? 2.932 8.312 -3.527 1 97.06 113 LEU B O 1
ATOM 2135 N N . VAL B 1 114 ? 5.012 8.992 -3.254 1 97.75 114 VAL B N 1
ATOM 2136 C CA . VAL B 1 114 ? 5.066 8.688 -1.829 1 97.75 114 VAL B CA 1
ATOM 2137 C C . VAL B 1 114 ? 4.055 9.539 -1.074 1 97.75 114 VAL B C 1
ATOM 2139 O O . VAL B 1 114 ? 3.377 9.055 -0.164 1 97.75 114 VAL B O 1
ATOM 2142 N N . THR B 1 115 ? 3.924 10.781 -1.432 1 98.44 115 THR B N 1
ATOM 2143 C CA . THR B 1 115 ? 2.984 11.703 -0.796 1 98.44 115 THR B CA 1
ATOM 2144 C C . THR B 1 115 ? 1.552 11.195 -0.946 1 98.44 115 THR B C 1
ATOM 2146 O O . THR B 1 115 ? 0.803 11.141 0.031 1 98.44 115 THR B O 1
ATOM 2149 N N . HIS B 1 116 ? 1.221 10.805 -2.15 1 97.94 116 HIS B N 1
ATOM 2150 C CA . HIS B 1 116 ? -0.114 10.266 -2.383 1 97.94 116 HIS B CA 1
ATOM 2151 C C . HIS B 1 116 ? -0.351 9 -1.56 1 97.94 116 HIS B C 1
ATOM 2153 O O . HIS B 1 116 ? -1.425 8.828 -0.979 1 97.94 116 HIS B O 1
ATOM 2159 N N . GLN B 1 117 ? 0.629 8.195 -1.504 1 97.75 117 GLN B N 1
ATOM 2160 C CA . GLN B 1 117 ? 0.488 6.949 -0.759 1 97.75 117 GLN B CA 1
ATOM 2161 C C . GLN B 1 117 ? 0.362 7.219 0.739 1 97.75 117 GLN B C 1
ATOM 2163 O O . GLN B 1 117 ? -0.435 6.574 1.424 1 97.75 117 GLN B O 1
ATOM 2168 N N . LEU B 1 118 ? 1.178 8.148 1.238 1 97.69 118 LEU B N 1
ATOM 2169 C CA . LEU B 1 118 ? 1.105 8.531 2.645 1 97.69 118 LEU B CA 1
ATOM 2170 C C . LEU B 1 118 ? -0.301 8.992 3.012 1 97.69 118 LEU B C 1
ATOM 2172 O O . LEU B 1 118 ? -0.825 8.625 4.066 1 97.69 118 LEU B O 1
ATOM 2176 N N . PHE B 1 119 ? -0.861 9.766 2.102 1 97.12 119 PHE B N 1
ATOM 2177 C CA . PHE B 1 119 ? -2.213 10.258 2.334 1 97.12 119 PHE B CA 1
ATOM 2178 C C . PHE B 1 119 ? -3.209 9.102 2.387 1 97.12 119 PHE B C 1
ATOM 2180 O O . PHE B 1 119 ? -3.998 9 3.328 1 97.12 119 PHE B O 1
ATOM 2187 N N . ASP B 1 120 ? -3.141 8.234 1.449 1 96.75 120 ASP B N 1
ATOM 2188 C CA . ASP B 1 120 ? -4.062 7.105 1.408 1 96.75 120 ASP B CA 1
ATOM 2189 C C . ASP B 1 120 ? -3.854 6.176 2.604 1 96.75 120 ASP B C 1
ATOM 2191 O O . ASP B 1 120 ? -4.812 5.609 3.133 1 96.75 120 ASP B O 1
ATOM 2195 N N . ASN B 1 121 ? -2.562 5.977 3.025 1 97.06 121 ASN B N 1
ATOM 2196 C CA . ASN B 1 121 ? -2.299 5.199 4.234 1 97.06 121 ASN B CA 1
ATOM 2197 C C . ASN B 1 121 ? -2.98 5.812 5.453 1 97.06 121 ASN B C 1
ATOM 2199 O O . ASN B 1 121 ? -3.561 5.094 6.27 1 97.06 121 ASN B O 1
ATOM 2203 N N . ALA B 1 122 ? -2.877 7.129 5.555 1 95.81 122 ALA B N 1
ATOM 2204 C CA . ALA B 1 122 ? -3.498 7.832 6.672 1 95.81 122 ALA B CA 1
ATOM 2205 C C . ALA B 1 122 ? -5.02 7.699 6.629 1 95.81 122 ALA B C 1
ATOM 2207 O O . ALA B 1 122 ? -5.656 7.473 7.656 1 95.81 122 ALA B O 1
ATOM 2208 N N . MET B 1 123 ? -5.59 7.836 5.445 1 94.94 123 MET B N 1
ATOM 2209 C CA . MET B 1 123 ? -7.027 7.664 5.266 1 94.94 123 MET B CA 1
ATOM 2210 C C . MET B 1 123 ? -7.465 6.262 5.676 1 94.94 123 MET B C 1
ATOM 2212 O O . MET B 1 123 ? -8.469 6.098 6.375 1 94.94 123 MET B O 1
ATOM 2216 N N . MET B 1 124 ? -6.719 5.324 5.215 1 94.94 124 MET B N 1
ATOM 2217 C CA . MET B 1 124 ? -7.004 3.928 5.535 1 94.94 124 MET B CA 1
ATOM 2218 C C . MET B 1 124 ? -6.93 3.689 7.043 1 94.94 124 MET B C 1
ATOM 2220 O O . MET B 1 124 ? -7.805 3.039 7.613 1 94.94 124 MET B O 1
ATOM 2224 N N . SER B 1 125 ? -5.938 4.223 7.664 1 94.75 125 SER B N 1
ATOM 2225 C CA . SER B 1 125 ? -5.762 4.074 9.102 1 94.75 125 SER B CA 1
ATOM 2226 C C . SER B 1 125 ? -6.934 4.672 9.875 1 94.75 125 SER B C 1
ATOM 2228 O O . SER B 1 125 ? -7.328 4.152 10.914 1 94.75 125 SER B O 1
ATOM 2230 N N . ALA B 1 126 ? -7.484 5.715 9.367 1 92.94 126 ALA B N 1
ATOM 2231 C CA . ALA B 1 126 ? -8.594 6.41 10.023 1 92.94 126 ALA B CA 1
ATOM 2232 C C . ALA B 1 126 ? -9.93 5.746 9.703 1 92.94 126 ALA B C 1
ATOM 2234 O O . ALA B 1 126 ? -10.969 6.141 10.227 1 92.94 126 ALA B O 1
ATOM 2235 N N . GLY B 1 127 ? -9.914 4.715 8.805 1 91.31 127 GLY B N 1
ATOM 2236 C CA . GLY B 1 127 ? -11.148 4.062 8.398 1 91.31 127 GLY B CA 1
ATOM 2237 C C . GLY B 1 127 ? -11.961 4.875 7.402 1 91.31 127 GLY B C 1
ATOM 2238 O O . GLY B 1 127 ? -13.18 4.734 7.324 1 91.31 127 GLY B O 1
ATOM 2239 N N . LEU B 1 128 ? -11.258 5.738 6.719 1 91.69 128 LEU B N 1
ATOM 2240 C CA . LEU B 1 128 ? -11.961 6.688 5.859 1 91.69 128 LEU B CA 1
ATOM 2241 C C . LEU B 1 128 ? -11.711 6.375 4.391 1 91.69 128 LEU B C 1
ATOM 2243 O O . LEU B 1 128 ? -12.281 7.023 3.508 1 91.69 128 LEU B O 1
ATOM 2247 N N . LEU B 1 129 ? -10.867 5.402 4.133 1 91.12 129 LEU B N 1
ATOM 2248 C CA . LEU B 1 129 ? -10.594 5.031 2.748 1 91.12 129 LEU B CA 1
ATOM 2249 C C . LEU B 1 129 ? -11.75 4.234 2.16 1 91.12 129 LEU B C 1
ATOM 2251 O O . LEU B 1 129 ? -12.102 3.168 2.67 1 91.12 129 LEU B O 1
ATOM 2255 N N . HIS B 1 130 ? -12.344 4.742 1.128 1 85.62 130 HIS B N 1
ATOM 2256 C CA . HIS B 1 130 ? -13.547 4.148 0.562 1 85.62 130 HIS B CA 1
ATOM 2257 C C . HIS B 1 130 ? -13.242 2.814 -0.109 1 85.62 130 HIS B C 1
ATOM 2259 O O . HIS B 1 130 ? -13.867 1.799 0.204 1 85.62 130 HIS B O 1
ATOM 2265 N N . ASP B 1 131 ? -12.312 2.809 -1.048 1 89.88 131 ASP B N 1
ATOM 2266 C CA . ASP B 1 131 ? -11.945 1.602 -1.779 1 89.88 131 ASP B CA 1
ATOM 2267 C C . ASP B 1 131 ? -10.422 1.451 -1.864 1 89.88 131 ASP B C 1
ATOM 2269 O O . ASP B 1 131 ? -9.773 2.139 -2.652 1 89.88 131 ASP B O 1
ATOM 2273 N N . PRO B 1 132 ? -9.922 0.526 -1.017 1 93.69 132 PRO B N 1
ATOM 2274 C CA . PRO B 1 132 ? -8.469 0.366 -1.001 1 93.69 132 PRO B CA 1
ATOM 2275 C C . PRO B 1 132 ? -7.906 -0.061 -2.355 1 93.69 132 PRO B C 1
ATOM 2277 O O . PRO B 1 132 ? -6.711 0.093 -2.607 1 93.69 132 PRO B O 1
ATOM 2280 N N . ARG B 1 133 ? -8.719 -0.537 -3.27 1 93.56 133 ARG B N 1
ATOM 2281 C CA . ARG B 1 133 ? -8.234 -1.002 -4.566 1 93.56 133 ARG B CA 1
ATOM 2282 C C . ARG B 1 133 ? -7.75 0.164 -5.422 1 93.56 133 ARG B C 1
ATOM 2284 O O . ARG B 1 133 ? -7.02 -0.034 -6.395 1 93.56 133 ARG B O 1
ATOM 2291 N N . THR B 1 134 ? -8.195 1.361 -5.059 1 92.88 134 THR B N 1
ATOM 2292 C CA . THR B 1 134 ? -7.789 2.547 -5.805 1 92.88 134 THR B CA 1
ATOM 2293 C C . THR B 1 134 ? -6.293 2.803 -5.641 1 92.88 134 THR B C 1
ATOM 2295 O O . THR B 1 134 ? -5.699 3.559 -6.414 1 92.88 134 THR B O 1
ATOM 2298 N N . MET B 1 135 ? -5.645 2.1 -4.668 1 95.56 135 MET B N 1
ATOM 2299 C CA . MET B 1 135 ? -4.23 2.316 -4.387 1 95.56 135 MET B CA 1
ATOM 2300 C C . MET B 1 135 ? -3.359 1.356 -5.191 1 95.56 135 MET B C 1
ATOM 2302 O O . MET B 1 135 ? -2.141 1.526 -5.262 1 95.56 135 MET B O 1
ATOM 2306 N N . LEU B 1 136 ? -3.932 0.389 -5.828 1 94.75 136 LEU B N 1
ATOM 2307 C CA . LEU B 1 136 ? -3.186 -0.754 -6.344 1 94.75 136 LEU B CA 1
ATOM 2308 C C . LEU B 1 136 ? -2.148 -0.309 -7.371 1 94.75 136 LEU B C 1
ATOM 2310 O O . LEU B 1 136 ? -0.999 -0.752 -7.328 1 94.75 136 LEU B O 1
ATOM 2314 N N . GLY B 1 137 ? -2.598 0.49 -8.328 1 93.81 137 GLY B N 1
ATOM 2315 C CA . GLY B 1 137 ? -1.639 0.968 -9.312 1 93.81 137 GLY B CA 1
ATOM 2316 C C . GLY B 1 137 ? -0.434 1.648 -8.695 1 93.81 137 GLY B C 1
ATOM 2317 O O . GLY B 1 137 ? 0.707 1.362 -9.062 1 93.81 137 GLY B O 1
ATOM 2318 N N . ARG B 1 138 ? -0.687 2.533 -7.785 1 95.25 138 ARG B N 1
ATOM 2319 C CA . ARG B 1 138 ? 0.376 3.266 -7.105 1 95.25 138 ARG B CA 1
ATOM 2320 C C . ARG B 1 138 ? 1.243 2.328 -6.273 1 95.25 138 ARG B C 1
ATOM 2322 O O . ARG B 1 138 ? 2.467 2.479 -6.227 1 95.25 138 ARG B O 1
ATOM 2329 N N . LEU B 1 139 ? 0.635 1.394 -5.605 1 95.69 139 LEU B N 1
ATOM 2330 C CA . LEU B 1 139 ? 1.376 0.429 -4.801 1 95.69 139 LEU B CA 1
ATOM 2331 C C . LEU B 1 139 ? 2.352 -0.364 -5.664 1 95.69 139 LEU B C 1
ATOM 2333 O O . LEU B 1 139 ? 3.504 -0.573 -5.273 1 95.69 139 LEU B O 1
ATOM 2337 N N . ASN B 1 140 ? 1.906 -0.8 -6.812 1 93.88 140 ASN B N 1
ATOM 2338 C CA . ASN B 1 140 ? 2.803 -1.523 -7.711 1 93.88 140 ASN B CA 1
ATOM 2339 C C . ASN B 1 140 ? 3.98 -0.657 -8.141 1 93.88 140 ASN B C 1
ATOM 2341 O O . ASN B 1 140 ? 5.113 -1.136 -8.227 1 93.88 140 ASN B O 1
ATOM 2345 N N . SER B 1 141 ? 3.723 0.588 -8.398 1 93.88 141 SER B N 1
ATOM 2346 C CA . SER B 1 141 ? 4.789 1.516 -8.766 1 93.88 141 SER B CA 1
ATOM 2347 C C . SER B 1 141 ? 5.793 1.678 -7.629 1 93.88 141 SER B C 1
ATOM 2349 O O . SER B 1 141 ? 7 1.757 -7.867 1 93.88 141 SER B O 1
ATOM 2351 N N . LEU B 1 142 ? 5.301 1.766 -6.488 1 94 142 LEU B N 1
ATOM 2352 C CA . LEU B 1 142 ? 6.164 1.916 -5.32 1 94 142 LEU B CA 1
ATOM 2353 C C . LEU B 1 142 ? 7.023 0.673 -5.117 1 94 142 LEU B C 1
ATOM 2355 O O . LEU B 1 142 ? 8.188 0.776 -4.727 1 94 142 LEU B O 1
ATOM 2359 N N . LEU B 1 143 ? 6.445 -0.514 -5.301 1 95.62 143 LEU B N 1
ATOM 2360 C CA . LEU B 1 143 ? 7.219 -1.749 -5.211 1 95.62 143 LEU B CA 1
ATOM 2361 C C . LEU B 1 143 ? 8.359 -1.749 -6.223 1 95.62 143 LEU B C 1
ATOM 2363 O O . LEU B 1 143 ? 9.484 -2.148 -5.898 1 95.62 143 LEU B O 1
ATOM 2367 N N . GLU B 1 144 ? 8.055 -1.265 -7.379 1 92.88 144 GLU B N 1
ATOM 2368 C CA . GLU B 1 144 ? 9.086 -1.158 -8.398 1 92.88 144 GLU B CA 1
ATOM 2369 C C . GLU B 1 144 ? 10.203 -0.215 -7.957 1 92.88 144 GLU B C 1
ATOM 2371 O O . GLU B 1 144 ? 11.391 -0.529 -8.109 1 92.88 144 GLU B O 1
ATOM 2376 N N . ALA B 1 145 ? 9.836 0.885 -7.43 1 91.94 145 ALA B N 1
ATOM 2377 C CA . ALA B 1 145 ? 10.812 1.856 -6.945 1 91.94 145 ALA B CA 1
ATOM 2378 C C . ALA B 1 145 ? 11.664 1.266 -5.824 1 91.94 145 ALA B C 1
ATOM 2380 O O . ALA B 1 145 ? 12.875 1.501 -5.766 1 91.94 145 ALA B O 1
ATOM 2381 N N . ALA B 1 146 ? 11.016 0.543 -4.945 1 93 146 ALA B N 1
ATOM 2382 C CA . ALA B 1 146 ? 11.727 -0.08 -3.834 1 93 146 ALA B CA 1
ATOM 2383 C C . ALA B 1 146 ? 12.75 -1.099 -4.34 1 93 146 ALA B C 1
ATOM 2385 O O . ALA B 1 146 ? 13.867 -1.169 -3.83 1 93 146 ALA B O 1
ATOM 2386 N N . LEU B 1 147 ? 12.398 -1.85 -5.32 1 92.44 147 LEU B N 1
ATOM 2387 C CA . LEU B 1 147 ? 13.266 -2.893 -5.852 1 92.44 147 LEU B CA 1
ATOM 2388 C C . LEU B 1 147 ? 14.438 -2.285 -6.621 1 92.44 147 LEU B C 1
ATOM 2390 O O . LEU B 1 147 ? 15.516 -2.869 -6.672 1 92.44 147 LEU B O 1
ATOM 2394 N N . ASP B 1 148 ? 14.188 -1.129 -7.195 1 86.06 148 ASP B N 1
ATOM 2395 C CA . ASP B 1 148 ? 15.242 -0.448 -7.941 1 86.06 148 ASP B CA 1
ATOM 2396 C C . ASP B 1 148 ? 16.359 0.03 -7.008 1 86.06 148 ASP B C 1
ATOM 2398 O O . ASP B 1 148 ? 17.5 0.188 -7.43 1 86.06 148 ASP B O 1
ATOM 2402 N N . SER B 1 149 ? 16.047 0.315 -5.832 1 76.25 149 SER B N 1
ATOM 2403 C CA . SER B 1 149 ? 17.047 0.768 -4.863 1 76.25 149 SER B CA 1
ATOM 2404 C C . SER B 1 149 ? 18.062 -0.328 -4.566 1 76.25 149 SER B C 1
ATOM 2406 O O . SER B 1 149 ? 19.203 -0.039 -4.191 1 76.25 149 SER B O 1
ATOM 2408 N N . ALA B 1 150 ? 17.75 -1.582 -4.699 1 68.12 150 ALA B N 1
ATOM 2409 C CA . ALA B 1 150 ? 18.625 -2.719 -4.402 1 68.12 150 ALA B CA 1
ATOM 2410 C C . ALA B 1 150 ? 19.547 -3.02 -5.574 1 68.12 150 ALA B C 1
ATOM 2412 O O . ALA B 1 150 ? 20.625 -3.602 -5.391 1 68.12 150 ALA B O 1
ATOM 2413 N N . LYS B 1 151 ? 19.188 -2.801 -6.793 1 61.34 151 LYS B N 1
ATOM 2414 C CA . LYS B 1 151 ? 20.062 -3.068 -7.934 1 61.34 151 LYS B CA 1
ATOM 2415 C C . LYS B 1 151 ? 21.344 -2.254 -7.844 1 61.34 151 LYS B C 1
ATOM 2417 O O . LYS B 1 151 ? 22.406 -2.701 -8.297 1 61.34 151 LYS B O 1
ATOM 2422 N N . LYS B 1 152 ? 21.422 -1.133 -7.426 1 55.31 152 LYS B N 1
ATOM 2423 C CA . LYS B 1 152 ? 22.609 -0.271 -7.477 1 55.31 152 LYS B CA 1
ATOM 2424 C C . LYS B 1 152 ? 23.656 -0.709 -6.461 1 55.31 152 LYS B C 1
ATOM 2426 O O . LYS B 1 152 ? 24.781 -0.208 -6.469 1 55.31 152 LYS B O 1
ATOM 2431 N N . GLU B 1 153 ? 23.453 -1.629 -5.57 1 49.12 153 GLU B N 1
ATOM 2432 C CA . GLU B 1 153 ? 24.5 -2.074 -4.66 1 49.12 153 GLU B CA 1
ATOM 2433 C C . GLU B 1 153 ? 25.344 -3.17 -5.293 1 49.12 153 GLU B C 1
ATOM 2435 O O . GLU B 1 153 ? 26.359 -3.588 -4.723 1 49.12 153 GLU B O 1
ATOM 2440 N N . LYS B 1 154 ? 25.078 -3.752 -6.523 1 45.31 154 LYS B N 1
ATOM 2441 C CA . LYS B 1 154 ? 25.984 -4.742 -7.09 1 45.31 154 LYS B CA 1
ATOM 2442 C C . LYS B 1 154 ? 27.234 -4.074 -7.672 1 45.31 154 LYS B C 1
ATOM 2444 O O . LYS B 1 154 ? 28 -4.711 -8.398 1 45.31 154 LYS B O 1
ATOM 2449 N N . GLY B 1 155 ? 27.609 -2.863 -7.469 1 36.62 155 GLY B N 1
ATOM 2450 C CA . GLY B 1 155 ? 28.875 -2.477 -8.094 1 36.62 155 GLY B CA 1
ATOM 2451 C C . GLY B 1 155 ? 30.047 -3.303 -7.617 1 36.62 155 GLY B C 1
ATOM 2452 O O . GLY B 1 155 ? 30 -3.896 -6.539 1 36.62 155 GLY B O 1
ATOM 2453 N N . PRO B 1 156 ? 30.953 -3.73 -8.578 1 32.66 156 PRO B N 1
ATOM 2454 C CA . PRO B 1 156 ? 32.188 -4.496 -8.422 1 32.66 156 PRO B CA 1
ATOM 2455 C C . PRO B 1 156 ? 33.031 -4.02 -7.238 1 32.66 156 PRO B C 1
ATOM 2457 O O . PRO B 1 156 ? 33.188 -2.812 -7.027 1 32.66 156 PRO B O 1
ATOM 2460 N N . LYS B 1 157 ? 33.062 -4.582 -6.086 1 35.75 157 LYS B N 1
ATOM 2461 C CA . LYS B 1 157 ? 34.281 -4.461 -5.285 1 35.75 157 LYS B CA 1
ATOM 2462 C C . LYS B 1 157 ? 35.531 -4.586 -6.156 1 35.75 157 LYS B C 1
ATOM 2464 O O . LYS B 1 157 ? 35.719 -5.598 -6.84 1 35.75 157 LYS B O 1
ATOM 2469 N N . SER B 1 158 ? 35.906 -3.504 -6.762 1 30.66 158 SER B N 1
ATOM 2470 C CA . SER B 1 158 ? 37.25 -3.461 -7.316 1 30.66 158 SER B CA 1
ATOM 2471 C C . SER B 1 158 ? 38.25 -4.184 -6.414 1 30.66 158 SER B C 1
ATOM 2473 O O . SER B 1 158 ? 38.406 -3.82 -5.246 1 30.66 158 SER B O 1
ATOM 2475 N N . SER B 1 159 ? 38.312 -5.426 -6.434 1 31.89 159 SER B N 1
ATOM 2476 C CA . SER B 1 159 ? 39.594 -5.977 -6.059 1 31.89 159 SER B CA 1
ATOM 2477 C C . SER B 1 159 ? 40.75 -5.086 -6.547 1 31.89 159 SER B C 1
ATOM 2479 O O . SER B 1 159 ? 40.938 -4.934 -7.754 1 31.89 159 SER B O 1
ATOM 2481 N N . MET B 1 160 ? 41.062 -4.035 -5.711 1 23.77 160 MET B N 1
ATOM 2482 C CA . MET B 1 160 ? 42.5 -3.814 -5.758 1 23.77 160 MET B CA 1
ATOM 2483 C C . MET B 1 160 ? 43.25 -5.102 -5.449 1 23.77 160 MET B C 1
ATOM 2485 O O . MET B 1 160 ? 42.906 -5.832 -4.523 1 23.77 160 MET B O 1
#

InterPro domains:
  IPR001404 Heat shock protein Hsp90 family [PF00183] (15-155)
  IPR001404 Heat shock protein Hsp90 family [PTHR11528] (14-150)
  IPR037196 HSP90, C-terminal domain [G3DSA:1.20.120.790] (11-150)
  IPR037196 HSP90, C-terminal domain [SSF110942] (22-143)

Nearest PDB structures (foldseek):
  4j0b-assembly1_B  TM=9.556E-01  e=1.117E-10  Danio rerio
  7kck-assembly1_A  TM=8.679E-01  e=1.900E-11  Homo sapiens
  7exp-assembly1_B  TM=9.658E-01  e=3.231E-10  Danio rerio
  7kcl-assembly1_B  TM=8.979E-01  e=7.836E-11  Homo sapiens
  5tvw-assembly1_B  TM=9.540E-01  e=5.496E-10  Danio rerio

Solvent-accessible surface area (backbone atoms only — not comparable to full-atom values): 17966 Å² total; per-residue (Å²): 135,79,77,78,73,73,74,65,74,67,81,67,34,50,52,67,70,57,37,49,50,44,24,50,50,49,34,64,70,65,27,74,66,54,29,65,44,40,40,70,46,89,77,64,56,54,90,46,61,49,44,43,60,46,47,98,51,54,66,59,50,44,52,50,49,54,48,44,71,74,40,94,52,64,83,55,54,81,58,37,37,60,70,57,36,32,32,40,30,35,23,41,41,14,64,61,42,46,50,41,58,58,35,42,78,78,38,50,67,60,33,47,53,50,49,54,48,50,50,50,51,19,30,39,70,68,64,63,50,87,58,76,63,78,44,48,70,59,50,53,51,44,52,43,42,27,56,55,36,60,62,72,68,68,66,76,76,72,79,123,136,81,77,78,75,71,74,66,74,67,80,68,35,51,53,67,69,58,38,49,52,44,25,50,51,48,33,63,72,64,27,72,64,53,30,64,43,40,40,71,46,88,76,64,56,53,91,46,61,51,45,43,58,46,48,96,51,53,66,61,50,45,51,48,50,53,49,42,71,74,38,93,52,64,82,55,55,82,58,37,34,58,70,57,37,32,30,39,30,34,22,40,40,14,65,61,43,45,50,42,57,60,34,42,78,77,39,49,67,60,34,47,52,49,50,53,46,50,50,50,51,19,30,39,69,70,63,63,50,87,58,77,63,77,46,47,70,58,50,54,52,43,52,43,42,27,56,55,37,59,62,72,69,68,63,76,76,71,76,122

pLDDT: mean 81.54, std 20.77, range [23.59, 98.56]

Secondary structure (DSSP, 8-state):
----TT---GGGS--HHHHHHHHHHHHHHH-TTT-SEEEE-SS--TTS-SEEEE-TTHHHHHHHHHHHHHSS-GGGSTTHHHHH--EEEE-TTSHHHHHHHHHTTT-HHHHHHHHHHHHHHHHHHTT--S-GGGGHHHHHHHHHHHHHHHHGGG------/----TT---GGGS--HHHHHHHHHHHHHHH-TTT-SEEEE-SS--TTS-SEEEE-TTHHHHHHHHHHHHHSS-GGGSTTHHHHH--EEEE-TTSHHHHHHHHHTTT-HHHHHHHHHHHHHHHHHHTT--S-GGGGHHHHHHHHHHHHHHHHGGG------

Organism: Acropora cervicornis (NCBI:txid6130)

Radius of gyration: 22.42 Å; Cα contacts (8 Å, |Δi|>4): 400; chains: 2; bounding box: 69×49×88 Å

Sequence (320 aa):
MLYSYKGILIADSLKNDQAEDLANWMGVILGKEKVSKVMVSRHLPQTSHPAMVTLPDMAAAKQWLKVTRTGQFQDIASSKYQIFQPSLEINPRHELIKHLEGVRLVNAELAALVTHQLFDNAMMSAGLLHDPRTMLGRLNSLLEAALDSAKKEKGPKSSMMLYSYKGILIADSLKNDQAEDLANWMGVILGKEKVSKVMVSRHLPQTSHPAMVTLPDMAAAKQWLKVTRTGQFQDIASSKYQIFQPSLEINPRHELIKHLEGVRLVNAELAALVTHQLFDNAMMSAGLLHDPRTMLGRLNSLLEAALDSAKKEKGPKSSM

Foldseek 3Di:
DPPCPVPPPPVQFDDPVLLQVLQVVLDVLCDQLQAVGEEEDPDDDLADQQKAKDFPCLPVLLVVLVDCLPDPNVVCVSCSCVVGRIYMYGYRNYPVSVVLSVCCVVPVPVSSLVSVVSSLVNCVVSNNRNDPVVCVVSVVVVVVVVVVVVVVVPDDPPPD/DPPCPPPPPPVLFDDPVLLQVLQVVLDVLCDQLQAVGEEEDPDDDLADQQKAKDFPCLPVLLVVLVDCLPDPNVPCLSNSCVVGRIYMYGYRNYPVSVVLSVCCVVPVPVSSLVSVVSSLVNCVVSNNRNDPVVCVVSVVVVVVVVVVVVVVVPDDPPPD